Protein AF-A0A7R9K2B6-F1 (afdb_monomer)

Mean predicted aligned error: 13.47 Å

Sequence (315 aa):
MGVYRRKVEPKIYIDITGIKELRTISTEPTLVLGGSVSLTEAMELFYDLSKETQYAYTKVLADHIDLIANVPVRNIMPRAQNAHAYVNAGFMMKLSDDGTGKVVQKPNIVFGGIDPQFLHAIDTENFLIGKSVLDEQVLQGALSTLDAELLPDYISPDAVPEYRKGLAKALFYKENWRTLLKAQNSATLSGLVQKLKGVIINLTRLDFCIGFILSLAKAKVKKSLISGGDLLIRPLSSAKQTYDTDKSVWPLNQPVPKLEALAQCSGEAAYINDHPAIPGELFGAFVVTTIGQGNISNMDSKEALGLGMVAQLTF

Radius of gyration: 28.12 Å; Cα contacts (8 Å, |Δi|>4): 303; chains: 1; bounding box: 75×58×81 Å

Structure (mmCIF, N/CA/C/O backbone):
data_AF-A0A7R9K2B6-F1
#
_entry.id   AF-A0A7R9K2B6-F1
#
loop_
_atom_site.group_PDB
_atom_site.id
_atom_site.type_symbol
_atom_site.label_atom_id
_atom_site.label_alt_id
_atom_site.label_comp_id
_atom_site.label_asym_id
_atom_site.label_entity_id
_atom_site.label_seq_id
_atom_site.pdbx_PDB_ins_code
_atom_site.Cartn_x
_atom_site.Cartn_y
_atom_site.Cartn_z
_atom_site.occupancy
_atom_site.B_iso_or_equiv
_atom_site.auth_seq_id
_atom_site.auth_comp_id
_atom_site.auth_asym_id
_atom_site.auth_atom_id
_atom_site.pdbx_PDB_model_num
ATOM 1 N N . MET A 1 1 ? -10.349 -5.442 2.955 1.00 42.00 1 MET A N 1
ATOM 2 C CA . MET A 1 1 ? -9.422 -4.429 2.391 1.00 42.00 1 MET A CA 1
ATOM 3 C C . MET A 1 1 ? -8.150 -5.127 1.929 1.00 42.00 1 MET A C 1
ATOM 5 O O . MET A 1 1 ? -7.427 -5.637 2.769 1.00 42.00 1 MET A O 1
ATOM 9 N N . GLY A 1 2 ? -7.897 -5.204 0.625 1.00 47.47 2 GLY A N 1
ATOM 10 C CA . GLY A 1 2 ? -6.715 -5.864 0.062 1.00 47.47 2 GLY A CA 1
ATOM 11 C C . GLY A 1 2 ? -6.759 -5.815 -1.463 1.00 47.47 2 GLY A C 1
ATOM 12 O O . GLY A 1 2 ? -7.838 -5.922 -2.043 1.00 47.47 2 GLY A O 1
ATOM 13 N N . VAL A 1 3 ? -5.612 -5.602 -2.110 1.00 54.31 3 VAL A N 1
ATOM 14 C CA . VAL A 1 3 ? -5.497 -5.688 -3.572 1.00 54.31 3 VAL A CA 1
ATOM 15 C C . VAL A 1 3 ? -5.085 -7.113 -3.903 1.00 54.31 3 VAL A C 1
ATOM 17 O O . VAL A 1 3 ? -3.917 -7.472 -3.790 1.00 54.31 3 VAL A O 1
ATOM 20 N N . TYR A 1 4 ? -6.057 -7.936 -4.279 1.00 64.44 4 TYR A N 1
ATOM 21 C CA . TYR A 1 4 ? -5.797 -9.305 -4.707 1.00 64.44 4 TYR A CA 1
ATOM 22 C C . TYR A 1 4 ? -5.483 -9.323 -6.199 1.00 64.44 4 TYR A C 1
ATOM 24 O O . TYR A 1 4 ? -6.199 -8.718 -7.004 1.00 64.44 4 TYR A O 1
ATOM 32 N N . ARG A 1 5 ? -4.413 -10.028 -6.581 1.00 63.41 5 ARG A N 1
ATOM 33 C CA . ARG A 1 5 ? -4.091 -10.230 -7.996 1.00 63.41 5 ARG A CA 1
ATOM 34 C C . ARG A 1 5 ? -5.233 -10.993 -8.659 1.00 63.41 5 ARG A C 1
ATOM 36 O O . ARG A 1 5 ? -5.605 -12.084 -8.226 1.00 63.41 5 ARG A O 1
ATOM 43 N N . ARG A 1 6 ? -5.800 -10.406 -9.712 1.00 68.25 6 ARG A N 1
ATOM 44 C CA . ARG A 1 6 ? -6.834 -11.063 -10.513 1.00 68.25 6 ARG A CA 1
ATOM 45 C C . ARG A 1 6 ? -6.194 -12.198 -11.304 1.00 68.25 6 ARG A C 1
ATOM 47 O O . ARG A 1 6 ? -5.130 -12.020 -11.883 1.00 68.25 6 ARG A O 1
ATOM 54 N N . LYS A 1 7 ? -6.857 -13.355 -11.325 1.00 72.50 7 LYS A N 1
ATOM 55 C CA . LYS A 1 7 ? -6.412 -14.527 -12.099 1.00 72.50 7 LYS A CA 1
ATOM 56 C C . LYS A 1 7 ? -6.784 -14.440 -13.581 1.00 72.50 7 LYS A C 1
ATOM 58 O O . LYS A 1 7 ? -6.194 -15.141 -14.388 1.00 72.50 7 LYS A O 1
ATOM 63 N N . VAL A 1 8 ? -7.781 -13.622 -13.920 1.00 83.56 8 VAL A N 1
ATOM 64 C CA . VAL A 1 8 ? -8.314 -13.482 -15.278 1.00 83.56 8 VAL A CA 1
ATOM 65 C C . VAL A 1 8 ? -8.350 -12.004 -15.631 1.00 83.56 8 VAL A C 1
ATOM 67 O O . VAL A 1 8 ? -8.900 -11.197 -14.874 1.00 83.56 8 VAL A O 1
ATOM 70 N N . GLU A 1 9 ? -7.761 -11.660 -16.772 1.00 83.62 9 GLU A N 1
ATOM 71 C CA . GLU A 1 9 ? -7.812 -10.303 -17.300 1.00 83.62 9 GLU A CA 1
ATOM 72 C C . GLU A 1 9 ? -9.190 -10.006 -17.910 1.00 83.62 9 GLU A C 1
ATOM 74 O O . GLU A 1 9 ? -9.777 -10.855 -18.593 1.00 83.62 9 GLU A O 1
ATOM 79 N N . PRO A 1 10 ? -9.754 -8.815 -17.649 1.00 85.44 10 PRO A N 1
ATOM 80 C CA . PRO A 1 10 ? -11.018 -8.418 -18.245 1.00 85.44 10 PRO A CA 1
ATOM 81 C C . PRO A 1 10 ? -10.841 -8.171 -19.748 1.00 85.44 10 PRO A C 1
ATOM 83 O O . PRO A 1 10 ? -9.916 -7.494 -20.176 1.00 85.44 10 PRO A O 1
ATOM 86 N N . LYS A 1 11 ? -11.774 -8.682 -20.558 1.00 91.50 11 LYS A N 1
ATOM 87 C CA . LYS A 1 11 ? -11.765 -8.485 -22.020 1.00 91.50 11 LYS A CA 1
ATOM 88 C C . LYS A 1 11 ? -12.277 -7.110 -22.456 1.00 91.50 11 LYS A C 1
ATOM 90 O O . LYS A 1 11 ? -12.058 -6.705 -23.590 1.00 91.50 11 LYS A O 1
ATOM 95 N N . ILE A 1 12 ? -13.024 -6.437 -21.585 1.00 93.00 12 ILE A N 1
ATOM 96 C CA . ILE A 1 12 ? -13.689 -5.166 -21.865 1.00 93.00 12 ILE A CA 1
ATOM 97 C C . ILE A 1 12 ? -13.344 -4.211 -20.728 1.00 93.00 12 ILE A C 1
ATOM 99 O O . ILE A 1 12 ? -13.531 -4.545 -19.556 1.00 93.00 12 ILE A O 1
ATOM 103 N N . TYR A 1 13 ? -12.863 -3.027 -21.093 1.00 90.00 13 TYR A N 1
ATOM 104 C CA . TYR A 1 13 ? -12.601 -1.924 -20.178 1.00 90.00 13 TYR A CA 1
ATOM 105 C C . TYR A 1 13 ? -13.648 -0.840 -20.418 1.00 90.00 13 TYR A C 1
ATOM 107 O O . TYR A 1 13 ? -13.950 -0.508 -21.562 1.00 90.00 13 TYR A O 1
ATOM 115 N N . ILE A 1 14 ? -14.218 -0.315 -19.337 1.00 91.06 14 ILE A N 1
ATOM 116 C CA . ILE A 1 14 ? -15.204 0.766 -19.377 1.00 91.06 14 ILE A CA 1
ATOM 117 C C . ILE A 1 14 ? -14.595 1.941 -18.623 1.00 91.06 14 ILE A C 1
ATOM 119 O O . ILE A 1 14 ? -14.339 1.833 -17.423 1.00 91.06 14 ILE A O 1
ATOM 123 N N . ASP A 1 15 ? -14.349 3.043 -19.328 1.00 88.50 15 ASP A N 1
ATOM 124 C CA . ASP A 1 15 ? -13.903 4.288 -18.711 1.00 88.50 15 ASP A CA 1
ATOM 125 C C . ASP A 1 15 ? -15.116 5.090 -18.226 1.00 88.50 15 ASP A C 1
ATOM 127 O O . ASP A 1 15 ? -16.005 5.447 -18.999 1.00 88.50 15 ASP A O 1
ATOM 131 N N . ILE A 1 16 ? -15.152 5.345 -16.920 1.00 89.44 16 ILE A N 1
ATOM 132 C CA . ILE A 1 16 ? -16.230 6.060 -16.231 1.00 89.44 16 ILE A CA 1
ATOM 133 C C . ILE A 1 16 ? -15.839 7.491 -15.837 1.00 89.44 16 ILE A C 1
ATOM 135 O O . ILE A 1 16 ? -16.650 8.204 -15.248 1.00 89.44 16 ILE A O 1
ATOM 139 N N . THR A 1 17 ? -14.620 7.939 -16.161 1.00 85.56 17 THR A N 1
ATOM 140 C CA . THR A 1 17 ? -14.075 9.234 -15.711 1.00 85.56 17 THR A CA 1
ATOM 141 C C . THR A 1 17 ? -14.867 10.448 -16.203 1.00 85.56 17 THR A C 1
ATOM 143 O O . THR A 1 17 ? -14.845 11.494 -15.542 1.00 85.56 17 THR A O 1
ATOM 146 N N . GLY A 1 18 ? -15.569 10.311 -17.335 1.00 86.88 18 GLY A N 1
ATOM 147 C CA . GLY A 1 18 ? -16.412 11.344 -17.945 1.00 86.88 18 GLY A CA 1
ATOM 148 C C . GLY A 1 18 ? -17.834 11.457 -17.377 1.00 86.88 18 GLY A C 1
ATOM 149 O O . GLY A 1 18 ? -18.548 12.395 -17.731 1.00 86.88 18 GLY A O 1
ATOM 150 N N . ILE A 1 19 ? -18.262 10.537 -16.505 1.00 91.50 19 ILE A N 1
ATOM 151 C CA . ILE A 1 19 ? -19.617 10.531 -15.932 1.00 91.50 19 ILE A CA 1
ATOM 152 C C . ILE A 1 19 ? -19.663 11.510 -14.752 1.00 91.50 19 ILE A C 1
ATOM 154 O O . ILE A 1 19 ? -19.083 11.261 -13.693 1.00 91.50 19 ILE A O 1
ATOM 158 N N . LYS A 1 20 ? -20.355 12.642 -14.924 1.00 87.81 20 LYS A N 1
ATOM 159 C CA . LYS A 1 20 ? -20.405 13.728 -13.927 1.00 87.81 20 LYS A CA 1
ATOM 160 C C . LYS A 1 20 ? -21.124 13.309 -12.647 1.00 87.81 20 LYS A C 1
ATOM 162 O O . LYS A 1 20 ? -20.727 13.704 -11.555 1.00 87.81 20 LYS A O 1
ATOM 167 N N . GLU A 1 21 ? -22.132 12.458 -12.770 1.00 88.81 21 GLU A N 1
ATOM 168 C CA . GLU A 1 21 ? -22.917 11.903 -11.671 1.00 88.81 21 GLU A CA 1
ATOM 169 C C . GLU A 1 21 ? -22.014 11.153 -10.683 1.00 88.81 21 GLU A C 1
ATOM 171 O O . GLU A 1 21 ? -22.167 11.295 -9.471 1.00 88.81 21 GLU A O 1
ATOM 176 N N . LEU A 1 22 ? -20.991 10.451 -11.187 1.00 88.12 22 LEU A N 1
ATOM 177 C CA . LEU A 1 22 ? -20.013 9.726 -10.373 1.00 88.12 22 LEU A CA 1
ATOM 178 C C . LEU A 1 22 ? -18.970 10.631 -9.704 1.00 88.12 22 LEU A C 1
ATOM 180 O O . LEU A 1 22 ? -18.140 10.122 -8.958 1.00 88.12 22 LEU A O 1
ATOM 184 N N . ARG A 1 23 ? -19.005 11.947 -9.927 1.00 86.44 23 ARG A N 1
ATOM 1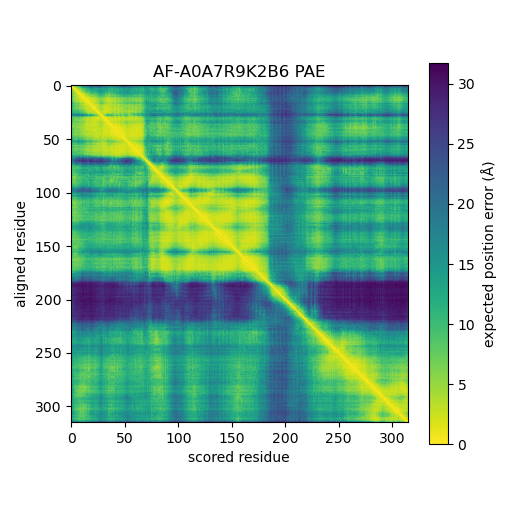85 C CA . ARG A 1 23 ? -18.187 12.939 -9.206 1.00 86.44 23 ARG A CA 1
ATOM 186 C C . ARG A 1 23 ? -19.004 13.809 -8.249 1.00 86.44 23 ARG A C 1
ATOM 188 O O . ARG A 1 23 ? -18.451 14.701 -7.616 1.00 86.44 23 ARG A O 1
ATOM 195 N N . THR A 1 24 ? -20.311 13.576 -8.148 1.00 87.62 24 THR A N 1
ATOM 196 C CA . THR A 1 24 ? -21.194 14.393 -7.305 1.00 87.62 24 THR A CA 1
ATOM 197 C C . THR A 1 24 ? -20.883 14.151 -5.829 1.00 87.62 24 THR A C 1
ATOM 199 O O . THR A 1 24 ? -20.695 13.009 -5.409 1.00 87.62 24 THR A O 1
ATOM 202 N N . ILE A 1 25 ? -20.846 15.226 -5.045 1.00 87.62 25 ILE A N 1
ATOM 203 C CA . ILE A 1 25 ? -20.687 15.195 -3.590 1.00 87.62 25 ILE A CA 1
ATOM 204 C C . ILE A 1 25 ? -21.964 15.779 -2.984 1.00 87.62 25 ILE A C 1
ATOM 206 O O . ILE A 1 25 ? -22.413 16.843 -3.405 1.00 87.62 25 ILE A O 1
ATOM 210 N N . SER A 1 26 ? -22.555 15.085 -2.014 1.00 87.12 26 SER A N 1
ATOM 211 C CA . SER A 1 26 ? -23.715 15.565 -1.255 1.00 87.12 26 SER A CA 1
ATOM 212 C C . SER A 1 26 ? -23.476 15.371 0.238 1.00 87.12 26 SER A C 1
ATOM 214 O O . SER A 1 26 ? -22.866 14.386 0.644 1.00 87.12 26 SER A O 1
ATOM 216 N N . THR A 1 27 ? -23.944 16.307 1.057 1.00 80.62 27 THR A N 1
ATOM 217 C CA . THR A 1 27 ? -23.687 16.359 2.504 1.00 80.62 27 THR A CA 1
ATOM 218 C C . THR A 1 27 ? -24.952 16.223 3.350 1.00 80.62 27 THR A C 1
ATOM 220 O O . THR A 1 27 ? -24.867 16.324 4.566 1.00 80.62 27 THR A O 1
ATOM 223 N N . GLU A 1 28 ? -26.129 15.978 2.768 1.00 81.38 28 GLU A N 1
ATOM 224 C CA . GLU A 1 28 ? -27.379 15.851 3.531 1.00 81.38 28 GLU A CA 1
ATOM 225 C C . GLU A 1 28 ? -28.216 14.659 3.041 1.00 81.38 28 GLU A C 1
ATOM 227 O O . GLU A 1 28 ? -28.435 14.533 1.832 1.00 81.38 28 GLU A O 1
ATOM 232 N N . PRO A 1 29 ? -28.706 13.763 3.931 1.00 74.25 29 PRO A N 1
ATOM 233 C CA . PRO A 1 29 ? -28.528 13.687 5.396 1.00 74.25 29 PRO A CA 1
ATOM 234 C C . PRO A 1 29 ? -27.226 12.988 5.850 1.00 74.25 29 PRO A C 1
ATOM 236 O O . PRO A 1 29 ? -26.929 12.927 7.043 1.00 74.25 29 PRO A O 1
ATOM 239 N N . THR A 1 30 ? -26.467 12.427 4.908 1.00 83.38 30 THR A N 1
ATOM 240 C CA . THR A 1 30 ? -25.178 11.754 5.119 1.00 83.38 30 THR A CA 1
ATOM 241 C C . THR A 1 30 ? -24.218 12.163 4.013 1.00 83.38 30 THR A C 1
ATOM 243 O O . THR A 1 30 ? -24.661 12.427 2.898 1.00 83.38 30 THR A O 1
ATOM 246 N N . LEU A 1 31 ? -22.912 12.137 4.283 1.00 87.00 31 LEU A N 1
ATOM 247 C CA . LEU A 1 31 ? -21.902 12.389 3.260 1.00 87.00 31 LEU A CA 1
ATOM 248 C C . LEU A 1 31 ? -21.928 11.296 2.180 1.00 87.00 31 LEU A C 1
ATOM 250 O O . LEU A 1 31 ? -21.606 10.138 2.451 1.00 87.00 31 LEU A O 1
ATOM 254 N N . VAL A 1 32 ? -22.288 11.679 0.959 1.00 88.50 32 VAL A N 1
ATOM 255 C CA . VAL A 1 32 ? -22.264 10.844 -0.242 1.00 88.50 32 VAL A CA 1
ATOM 256 C C . VAL A 1 32 ? -21.162 11.354 -1.159 1.00 88.50 32 VAL A C 1
ATOM 258 O O . VAL A 1 32 ? -21.169 12.513 -1.570 1.00 88.50 32 VAL A O 1
ATOM 261 N N . LEU A 1 33 ? -20.227 10.467 -1.489 1.00 89.50 33 LEU A N 1
ATOM 262 C CA . LEU A 1 33 ? -19.162 10.713 -2.454 1.00 89.50 33 LEU A CA 1
ATOM 263 C C . LEU A 1 33 ? -19.428 9.893 -3.710 1.00 89.50 33 LEU A C 1
ATOM 265 O O . LEU A 1 33 ? -19.696 8.693 -3.627 1.00 89.50 33 LEU A O 1
ATOM 269 N N . GLY A 1 34 ? -19.316 10.524 -4.871 1.00 88.12 34 GLY A N 1
ATOM 270 C CA . GLY A 1 34 ? -19.318 9.818 -6.140 1.00 88.12 34 GLY A CA 1
ATOM 271 C C . GLY A 1 34 ? -18.112 8.874 -6.272 1.00 88.12 34 GLY A C 1
ATOM 272 O O . GLY A 1 34 ? -17.009 9.173 -5.814 1.00 88.12 34 GLY A O 1
ATOM 273 N N . GLY A 1 35 ? -18.304 7.722 -6.919 1.00 85.88 35 GLY A N 1
ATOM 274 C CA . GLY A 1 35 ? -17.265 6.688 -7.048 1.00 85.88 35 GLY A CA 1
ATOM 275 C C . GLY A 1 35 ? -16.060 7.059 -7.925 1.00 85.88 35 GLY A C 1
ATOM 276 O O . GLY A 1 35 ? -15.078 6.324 -7.934 1.00 85.88 35 GLY A O 1
ATOM 277 N N . SER A 1 36 ? -16.126 8.174 -8.659 1.00 86.88 36 SER A N 1
ATOM 278 C CA . SER A 1 36 ? -15.044 8.709 -9.497 1.00 86.88 36 SER A CA 1
ATOM 279 C C . SER A 1 36 ? -14.337 9.920 -8.866 1.00 86.88 36 SER A C 1
ATOM 281 O O . SER A 1 36 ? -13.514 10.546 -9.538 1.00 86.88 36 SER A O 1
ATOM 283 N N . VAL A 1 37 ? -14.650 10.277 -7.614 1.00 87.12 37 VAL A N 1
ATOM 284 C CA . VAL A 1 37 ? -13.915 11.311 -6.867 1.00 87.12 37 VAL A CA 1
ATOM 285 C C . VAL A 1 37 ? -12.509 10.798 -6.558 1.00 87.12 37 VAL A C 1
ATOM 287 O O . VAL A 1 37 ? -12.337 9.664 -6.104 1.00 87.12 37 VAL A O 1
ATOM 290 N N . SER A 1 38 ? -11.490 11.615 -6.823 1.00 84.50 38 SER A N 1
ATOM 291 C CA . SER A 1 38 ? -10.111 11.230 -6.527 1.00 84.50 38 SER A CA 1
ATOM 292 C C . SER A 1 38 ? -9.861 11.190 -5.016 1.00 84.50 38 SER A C 1
ATOM 294 O O . SER A 1 38 ? -10.498 11.898 -4.237 1.00 84.50 38 SER A O 1
ATOM 296 N N . LEU A 1 39 ? -8.893 10.379 -4.579 1.00 83.81 39 LEU A N 1
ATOM 297 C CA . LEU A 1 39 ? -8.522 10.320 -3.160 1.00 83.81 39 LEU A CA 1
ATOM 298 C C . LEU A 1 39 ? -8.042 11.678 -2.629 1.00 83.81 39 LEU A C 1
ATOM 300 O O . LEU A 1 39 ? -8.310 11.994 -1.475 1.00 83.81 39 LEU A O 1
ATOM 304 N N . THR A 1 40 ? -7.381 12.482 -3.465 1.00 83.19 40 THR A N 1
ATOM 305 C CA . THR A 1 40 ? -6.928 13.834 -3.114 1.00 83.19 40 THR A CA 1
ATOM 306 C C . THR A 1 40 ? -8.108 14.763 -2.836 1.00 83.19 40 THR A C 1
ATOM 308 O O . THR A 1 40 ? -8.172 15.346 -1.759 1.00 83.19 40 THR A O 1
ATOM 311 N N . GLU A 1 41 ? -9.081 14.834 -3.749 1.00 85.94 41 GLU A N 1
ATOM 312 C CA . GLU A 1 41 ? -10.290 15.653 -3.566 1.00 85.94 41 GLU A CA 1
ATOM 313 C C . GLU A 1 41 ? -11.100 15.192 -2.345 1.00 85.94 41 GLU A C 1
ATOM 315 O O . GLU A 1 41 ? -11.573 16.008 -1.555 1.00 85.94 41 GLU A O 1
ATOM 320 N N . ALA A 1 42 ? -11.233 13.874 -2.150 1.00 88.25 42 ALA A N 1
ATOM 321 C CA . ALA A 1 42 ? -11.919 13.319 -0.985 1.00 88.25 42 ALA A CA 1
ATOM 322 C C . ALA A 1 42 ? -11.218 13.700 0.329 1.00 88.25 42 ALA A C 1
ATOM 324 O O . ALA A 1 42 ? -11.878 14.006 1.319 1.00 88.25 42 ALA A O 1
ATOM 325 N N . MET A 1 43 ? -9.885 13.698 0.343 1.00 86.00 43 MET A N 1
ATOM 326 C CA . MET A 1 43 ? -9.081 14.034 1.514 1.00 86.00 43 MET A CA 1
ATOM 327 C C . MET A 1 43 ? -9.205 15.513 1.895 1.00 86.00 43 MET A C 1
ATOM 329 O O . MET A 1 43 ? -9.411 15.817 3.070 1.00 86.00 43 MET A O 1
ATOM 333 N N . GLU A 1 44 ? -9.141 16.418 0.916 1.00 88.75 44 GLU A N 1
ATOM 334 C CA . GLU A 1 44 ? -9.370 17.854 1.124 1.00 88.75 44 GLU A CA 1
ATOM 335 C C . GLU A 1 44 ? -10.766 18.106 1.709 1.00 88.75 44 GLU A C 1
ATOM 337 O O . GLU A 1 44 ? -10.900 18.723 2.770 1.00 88.75 44 GLU A O 1
ATOM 342 N N . LEU A 1 45 ? -11.795 17.511 1.097 1.00 89.94 45 LEU A N 1
ATOM 343 C CA . LEU A 1 45 ? -13.170 17.599 1.578 1.00 89.94 45 LEU A CA 1
ATOM 344 C C . LEU A 1 45 ? -13.314 17.070 3.011 1.00 89.94 45 LEU A C 1
ATOM 346 O O . LEU A 1 45 ? -13.987 17.675 3.843 1.00 89.94 45 LEU A O 1
ATOM 350 N N . PHE A 1 46 ? -12.699 15.931 3.323 1.00 90.62 46 PHE A N 1
ATOM 351 C CA . PHE A 1 46 ? -12.774 15.349 4.655 1.00 90.62 46 PHE A CA 1
ATOM 352 C C . PHE A 1 46 ? -12.133 16.233 5.723 1.00 90.62 46 PHE A C 1
ATOM 354 O O . PHE A 1 46 ? -12.679 16.308 6.828 1.00 90.62 46 PHE A O 1
ATOM 361 N N . TYR A 1 47 ? -11.018 16.905 5.420 1.00 89.12 47 TYR A N 1
ATOM 362 C CA . TYR A 1 47 ? -10.417 17.865 6.343 1.00 89.12 47 TYR A CA 1
ATOM 363 C C . TYR A 1 47 ? -11.328 19.064 6.591 1.00 89.12 47 TYR A C 1
ATOM 365 O O . TYR A 1 47 ? -11.464 19.489 7.743 1.00 89.12 47 TYR A O 1
ATOM 373 N N . ASP A 1 48 ? -12.007 19.558 5.560 1.00 89.75 48 ASP A N 1
ATOM 374 C CA . ASP A 1 48 ? -12.947 20.666 5.702 1.00 89.75 48 ASP A CA 1
ATOM 375 C C . ASP A 1 48 ? -14.206 20.281 6.479 1.00 89.75 48 ASP A C 1
ATOM 377 O O . ASP A 1 48 ? -14.529 20.945 7.467 1.00 89.75 48 ASP A O 1
ATOM 381 N N . LEU A 1 49 ? -14.848 19.164 6.127 1.00 89.25 49 LEU A N 1
ATOM 382 C CA . LEU A 1 49 ? -16.036 18.662 6.824 1.00 89.25 49 LEU A CA 1
ATOM 383 C C . LEU A 1 49 ? -15.745 18.285 8.277 1.00 89.25 49 LEU A C 1
ATOM 385 O O . LEU A 1 49 ? -16.609 18.423 9.136 1.00 89.25 49 LEU A O 1
ATOM 389 N N . SER A 1 50 ? -14.516 17.870 8.595 1.00 87.62 50 SER A N 1
ATOM 390 C CA . SER A 1 50 ? -14.167 17.482 9.966 1.00 87.62 50 SER A CA 1
ATOM 391 C C . SER A 1 50 ? -14.265 18.611 10.996 1.00 87.62 50 SER A C 1
ATOM 393 O O . SER A 1 50 ? -14.228 18.345 12.200 1.00 87.62 50 SER A O 1
ATOM 395 N N . LYS A 1 51 ? -14.373 19.866 10.538 1.00 88.12 51 LYS A N 1
ATOM 396 C CA . LYS A 1 51 ? -14.603 21.037 11.393 1.00 88.12 51 LYS A CA 1
ATOM 397 C C . LYS A 1 51 ? -16.020 21.040 11.977 1.00 88.12 51 LYS A C 1
ATOM 399 O O . LYS A 1 51 ? -16.239 21.637 13.029 1.00 88.12 51 LYS A O 1
ATOM 404 N N . GLU A 1 52 ? -16.963 20.356 11.333 1.00 85.81 52 GLU A N 1
ATOM 405 C CA . GLU A 1 52 ? -18.337 20.195 11.798 1.00 85.81 52 GLU A CA 1
ATOM 406 C C . GLU A 1 52 ? -18.469 18.973 12.719 1.00 85.81 52 GLU A C 1
ATOM 408 O O . GLU A 1 52 ? -17.890 17.910 12.485 1.00 85.81 52 GLU A O 1
ATOM 413 N N . THR A 1 53 ? -19.273 19.089 13.779 1.00 75.50 53 THR A N 1
ATOM 414 C CA . THR A 1 53 ? -19.432 18.023 14.786 1.00 75.50 53 THR A CA 1
ATOM 415 C C . THR A 1 53 ? -20.061 16.752 14.217 1.00 75.50 53 THR A C 1
ATOM 417 O O . THR A 1 53 ? -19.713 15.656 14.658 1.00 75.50 53 THR A O 1
ATOM 420 N N . GLN A 1 54 ? -20.939 16.879 13.218 1.00 81.81 54 GLN A N 1
ATOM 421 C CA . GLN A 1 54 ? -21.585 15.750 12.544 1.00 81.81 54 GLN A CA 1
ATOM 422 C C . GLN A 1 54 ? -20.587 14.893 11.752 1.00 81.81 54 GLN A C 1
ATOM 424 O O . GLN A 1 54 ? -20.728 13.670 11.697 1.00 81.81 54 GLN A O 1
ATOM 429 N N . TYR A 1 55 ? -19.550 15.520 11.193 1.00 82.62 55 TYR A N 1
ATOM 430 C CA . TYR A 1 55 ? -18.576 14.888 10.305 1.00 82.62 55 TYR A CA 1
ATOM 431 C C . TYR A 1 55 ? -17.197 14.709 10.939 1.00 82.62 55 TYR A C 1
ATOM 433 O O . TYR A 1 55 ? -16.249 14.362 10.252 1.00 82.62 55 TYR A O 1
ATOM 441 N N . ALA A 1 56 ? -17.060 14.825 12.262 1.00 75.94 56 ALA A N 1
ATOM 442 C CA . ALA A 1 56 ? -15.772 14.675 12.950 1.00 75.94 56 ALA A CA 1
ATOM 443 C C . ALA A 1 56 ? -15.023 13.356 12.628 1.00 75.94 56 ALA A C 1
ATOM 445 O O . ALA A 1 56 ? -13.795 13.286 12.726 1.00 75.94 56 ALA A O 1
ATOM 446 N N . TYR A 1 57 ? -15.742 12.303 12.220 1.00 78.44 57 TYR A N 1
ATOM 447 C CA . TYR A 1 57 ? -15.158 11.031 11.787 1.00 78.44 57 TYR A CA 1
ATOM 448 C C . TYR A 1 57 ? -14.360 11.136 10.475 1.00 78.44 57 TYR A C 1
ATOM 450 O O . TYR A 1 57 ? -13.439 10.342 10.273 1.00 78.44 57 TYR A O 1
ATOM 458 N N . THR A 1 58 ? -14.657 12.108 9.603 1.00 84.25 58 THR A N 1
ATOM 459 C CA . THR A 1 58 ? -13.963 12.290 8.319 1.00 84.25 58 THR A CA 1
ATOM 460 C C . THR A 1 58 ? -12.501 12.645 8.522 1.00 84.25 58 THR A C 1
ATOM 462 O O . THR A 1 58 ? -11.680 12.227 7.719 1.00 84.25 58 THR A O 1
ATOM 465 N N . LYS A 1 59 ? -12.133 13.296 9.635 1.00 80.81 59 LYS A N 1
ATOM 466 C CA . LYS A 1 59 ? -10.725 13.527 9.989 1.00 80.81 59 LYS A CA 1
ATOM 467 C C . LYS A 1 59 ? -9.941 12.223 10.045 1.00 80.81 59 LYS A C 1
ATOM 469 O O . LYS A 1 59 ? -8.857 12.142 9.499 1.00 80.81 59 LYS A O 1
ATOM 474 N N . VAL A 1 60 ? -10.506 11.193 10.676 1.00 74.12 60 VAL A N 1
ATOM 475 C CA . VAL A 1 60 ? -9.853 9.882 10.800 1.00 74.12 60 VAL A CA 1
ATOM 476 C C . VAL A 1 60 ? -9.730 9.203 9.434 1.00 74.12 60 VAL A C 1
ATOM 478 O O . VAL A 1 60 ? -8.782 8.459 9.216 1.00 74.12 60 VAL A O 1
ATOM 481 N N . LEU A 1 61 ? -10.659 9.466 8.509 1.00 77.81 61 LEU A N 1
ATOM 482 C CA . LEU A 1 61 ? -10.600 8.966 7.133 1.00 77.81 61 LEU A CA 1
ATOM 483 C C . LEU A 1 61 ? -9.601 9.745 6.264 1.00 77.81 61 LEU A C 1
ATOM 485 O O . LEU A 1 61 ? -8.865 9.121 5.510 1.00 77.81 61 LEU A O 1
ATOM 489 N N . ALA A 1 62 ? -9.542 11.073 6.385 1.00 80.12 62 ALA A N 1
ATOM 490 C CA . ALA A 1 62 ? -8.543 11.918 5.726 1.00 80.12 62 ALA A CA 1
ATOM 491 C C . ALA A 1 62 ? -7.146 11.547 6.203 1.00 80.12 62 ALA A C 1
ATOM 493 O O . ALA A 1 62 ? -6.280 11.232 5.393 1.00 80.12 62 ALA A O 1
ATOM 494 N N . ASP A 1 63 ? -6.993 11.468 7.528 1.00 70.38 63 ASP A N 1
ATOM 495 C CA . ASP A 1 63 ? -5.805 10.938 8.155 1.00 70.38 63 ASP A CA 1
ATOM 496 C C . ASP A 1 63 ? -5.601 9.507 7.668 1.00 70.38 63 ASP A C 1
ATOM 498 O O . ASP A 1 63 ? -4.497 9.174 7.361 1.00 70.38 63 ASP A O 1
ATOM 502 N N . HIS A 1 64 ? -6.576 8.623 7.463 1.00 67.38 64 HIS A N 1
ATOM 503 C CA . HIS A 1 64 ? -6.252 7.323 6.851 1.00 67.38 64 HIS A CA 1
ATOM 504 C C . HIS A 1 64 ? -5.656 7.450 5.430 1.00 67.38 64 HIS A C 1
ATOM 506 O O . HIS A 1 64 ? -4.679 6.761 5.122 1.00 67.38 64 HIS A O 1
ATOM 512 N N . ILE A 1 65 ? -6.234 8.299 4.577 1.00 71.31 65 ILE A N 1
ATOM 513 C CA . ILE A 1 65 ? -5.897 8.437 3.151 1.00 71.31 65 ILE A CA 1
ATOM 514 C C . ILE A 1 65 ? -4.549 9.116 2.931 1.00 71.31 65 ILE A C 1
ATOM 516 O O . ILE A 1 65 ? -3.717 8.532 2.229 1.00 71.31 65 ILE A O 1
ATOM 520 N N . ASP A 1 66 ? -4.300 10.273 3.568 1.00 66.06 66 ASP A N 1
ATOM 521 C CA . ASP A 1 66 ? -2.988 10.960 3.546 1.00 66.06 66 ASP A CA 1
ATOM 522 C C . ASP A 1 66 ? -1.886 9.980 3.939 1.00 66.06 66 ASP A C 1
ATOM 524 O O . ASP A 1 66 ? -0.740 10.038 3.508 1.00 66.06 66 ASP A O 1
ATOM 528 N N . LEU A 1 67 ? -2.286 8.958 4.678 1.00 59.50 67 LEU A N 1
ATOM 529 C CA . LEU A 1 67 ? -1.396 8.045 5.290 1.00 59.50 67 LEU A CA 1
ATOM 530 C C . LEU A 1 67 ? -1.315 6.631 4.677 1.00 59.50 67 LEU A C 1
ATOM 532 O O . LEU A 1 67 ? -0.376 5.877 4.947 1.00 59.50 67 LEU A O 1
ATOM 536 N N . ILE A 1 68 ? -2.186 6.315 3.726 1.00 52.94 68 ILE A N 1
ATOM 537 C CA . ILE A 1 68 ? -1.860 5.342 2.675 1.00 52.94 68 ILE A CA 1
ATOM 538 C C . ILE A 1 68 ? -0.736 5.915 1.787 1.00 52.94 68 ILE A C 1
ATOM 540 O O . ILE A 1 68 ? 0.084 5.149 1.280 1.00 52.94 68 ILE A O 1
ATOM 544 N N . ALA A 1 69 ? -0.614 7.248 1.704 1.00 43.91 69 ALA A N 1
ATOM 545 C CA . ALA A 1 69 ? 0.599 7.920 1.243 1.00 43.91 69 ALA A CA 1
ATOM 546 C C . ALA A 1 69 ? 1.636 8.189 2.374 1.00 43.91 69 ALA A C 1
ATOM 548 O O . ALA A 1 69 ? 2.811 8.384 2.060 1.00 43.91 69 ALA A O 1
ATOM 549 N N . ASN A 1 70 ? 1.256 8.145 3.671 1.00 48.66 70 ASN A N 1
ATOM 550 C CA . ASN A 1 70 ? 2.102 8.478 4.854 1.00 48.66 70 ASN A CA 1
ATOM 551 C C . ASN A 1 70 ? 1.666 8.246 6.389 1.00 48.66 70 ASN A C 1
ATOM 553 O O . ASN A 1 70 ? 1.983 9.133 7.149 1.00 48.66 70 ASN A O 1
ATOM 557 N N . VAL A 1 71 ? 1.038 7.130 6.895 1.00 38.94 71 VAL A N 1
ATOM 558 C CA . VAL A 1 71 ? 0.559 6.555 8.278 1.00 38.94 71 VAL A CA 1
ATOM 559 C C . VAL A 1 71 ? -0.560 7.113 9.319 1.00 38.94 71 VAL A C 1
ATOM 561 O O . VAL A 1 71 ? -0.174 7.711 10.323 1.00 38.94 71 VAL A O 1
ATOM 564 N N . PRO A 1 72 ? -1.903 6.777 9.303 1.00 38.25 72 PRO A N 1
ATOM 565 C CA . PRO A 1 72 ? -2.532 5.870 10.263 1.00 38.25 72 PRO A CA 1
ATOM 566 C C . PRO A 1 72 ? -3.844 5.232 9.718 1.00 38.25 72 PRO A C 1
ATOM 568 O O . PRO A 1 72 ? -4.961 5.646 10.015 1.00 38.25 72 PRO A O 1
ATOM 571 N N . VAL A 1 73 ? -3.724 4.100 9.044 1.00 42.53 73 VAL A N 1
ATOM 572 C CA . VAL A 1 73 ? -4.357 2.909 9.627 1.00 42.53 73 VAL A CA 1
ATOM 573 C C . VAL A 1 73 ? -3.226 2.106 10.228 1.00 42.53 73 VAL A C 1
ATOM 575 O O . VAL A 1 73 ? -2.053 2.349 9.926 1.00 42.53 73 VAL A O 1
ATOM 578 N N . ARG A 1 74 ? -3.535 1.207 11.161 1.00 53.41 74 ARG A N 1
ATOM 579 C CA . ARG A 1 74 ? -2.528 0.290 11.689 1.00 53.41 74 ARG A CA 1
ATOM 580 C C . ARG A 1 74 ? -2.185 -0.750 10.624 1.00 53.41 74 ARG A C 1
ATOM 582 O O . ARG A 1 74 ? -2.555 -1.912 10.723 1.00 53.41 74 ARG A O 1
ATOM 589 N N . ASN A 1 75 ? -1.501 -0.269 9.603 1.00 59.75 75 ASN A N 1
ATOM 590 C CA . ASN A 1 75 ? -0.970 -1.017 8.496 1.00 59.75 75 ASN A CA 1
ATOM 591 C C . ASN A 1 75 ? 0.417 -1.454 8.937 1.00 59.75 75 ASN A C 1
ATOM 593 O O . ASN A 1 75 ? 1.294 -0.621 9.177 1.00 59.75 75 ASN A O 1
ATOM 597 N N . ILE A 1 76 ? 0.615 -2.756 9.092 1.00 65.56 76 ILE A N 1
ATOM 598 C CA . ILE A 1 76 ? 1.957 -3.286 9.310 1.00 65.56 76 ILE A CA 1
ATOM 599 C C . ILE A 1 76 ? 2.508 -3.615 7.936 1.00 65.56 76 ILE A C 1
ATOM 601 O O . ILE A 1 76 ? 2.000 -4.496 7.252 1.00 65.56 76 ILE A O 1
ATOM 605 N N . MET A 1 77 ? 3.503 -2.846 7.514 1.00 69.00 77 MET A N 1
ATOM 606 C CA . MET A 1 77 ? 4.050 -2.859 6.161 1.00 69.00 77 MET A CA 1
ATOM 607 C C . MET A 1 77 ? 5.553 -3.176 6.210 1.00 69.00 77 MET A C 1
ATOM 609 O O . MET A 1 77 ? 6.211 -2.822 7.191 1.00 69.00 77 MET A O 1
ATOM 613 N N . PRO A 1 78 ? 6.137 -3.777 5.155 1.00 69.88 78 PRO A N 1
ATOM 614 C CA . PRO A 1 78 ? 7.587 -3.956 5.054 1.00 69.88 78 PRO A CA 1
ATOM 615 C C . PRO A 1 78 ? 8.368 -2.632 5.067 1.00 69.88 78 PRO A C 1
ATOM 617 O O . PRO A 1 78 ? 9.543 -2.605 5.428 1.00 69.88 78 PRO A O 1
ATOM 620 N N . ARG A 1 79 ? 7.732 -1.530 4.649 1.00 69.94 79 ARG A N 1
ATOM 621 C CA . ARG A 1 79 ? 8.286 -0.170 4.654 1.00 69.94 79 ARG A CA 1
ATOM 622 C C . ARG A 1 79 ? 7.249 0.790 5.224 1.00 69.94 79 ARG A C 1
ATOM 624 O O . ARG A 1 79 ? 6.057 0.562 5.070 1.00 69.94 79 ARG A O 1
ATOM 631 N N . ALA A 1 80 ? 7.699 1.876 5.848 1.00 62.94 80 ALA A N 1
ATOM 632 C CA . ALA A 1 80 ? 6.803 2.853 6.473 1.00 62.94 80 ALA A CA 1
ATOM 633 C C . ALA A 1 80 ? 5.864 3.570 5.477 1.00 62.94 80 ALA A C 1
ATOM 635 O O . ALA A 1 80 ? 4.825 4.071 5.884 1.00 62.94 80 ALA A O 1
ATOM 636 N N . GLN A 1 81 ? 6.229 3.618 4.192 1.00 65.12 81 GLN A N 1
ATOM 637 C CA . GLN A 1 81 ? 5.497 4.295 3.117 1.00 65.12 81 GLN A CA 1
ATOM 638 C C . GLN A 1 81 ? 5.570 3.465 1.826 1.00 65.12 81 GLN A C 1
ATOM 640 O O . GLN A 1 81 ? 6.526 2.704 1.642 1.00 65.12 81 GLN A O 1
ATOM 645 N N . ASN A 1 82 ? 4.592 3.666 0.932 1.00 67.25 82 ASN A N 1
ATOM 646 C CA . ASN A 1 82 ? 4.515 3.076 -0.413 1.00 67.25 82 ASN A CA 1
ATOM 647 C C . ASN A 1 82 ? 4.755 1.553 -0.440 1.00 67.25 82 ASN A C 1
ATOM 649 O O . ASN A 1 82 ? 5.557 1.033 -1.218 1.00 67.25 82 ASN A O 1
ATOM 653 N N . ALA A 1 83 ? 4.105 0.838 0.476 1.00 67.19 83 ALA A N 1
ATOM 654 C CA . ALA A 1 83 ? 4.182 -0.611 0.568 1.00 67.19 83 ALA A CA 1
ATOM 655 C C . ALA A 1 83 ? 2.798 -1.197 0.835 1.00 67.19 83 ALA A C 1
ATOM 657 O O . ALA A 1 83 ? 1.998 -0.632 1.580 1.00 67.19 83 ALA A O 1
ATOM 658 N N . HIS A 1 84 ? 2.527 -2.361 0.250 1.00 71.50 84 HIS A N 1
ATOM 659 C CA . HIS A 1 84 ? 1.343 -3.124 0.613 1.00 71.50 84 HIS A CA 1
ATOM 660 C C . HIS A 1 84 ? 1.459 -3.586 2.063 1.00 71.50 84 HIS A C 1
ATOM 662 O O . HIS A 1 84 ? 2.515 -4.031 2.518 1.00 71.50 84 HIS A O 1
ATOM 668 N N . ALA A 1 85 ? 0.365 -3.453 2.798 1.00 72.38 85 ALA A N 1
ATOM 669 C CA . ALA A 1 85 ? 0.317 -3.880 4.178 1.00 72.38 85 ALA A CA 1
ATOM 670 C C . ALA A 1 85 ? 0.115 -5.383 4.289 1.00 72.38 85 ALA A C 1
ATOM 672 O O . ALA A 1 85 ? -0.716 -5.957 3.590 1.00 72.38 85 ALA A O 1
ATOM 673 N N . TYR A 1 86 ? 0.851 -5.990 5.216 1.00 78.56 86 TYR A N 1
ATOM 674 C CA . TYR A 1 86 ? 0.689 -7.387 5.588 1.00 78.56 86 TYR A CA 1
ATOM 675 C C . TYR A 1 86 ? -0.665 -7.627 6.244 1.00 78.56 86 TYR A C 1
ATOM 677 O O . TYR A 1 86 ? -1.342 -8.592 5.914 1.00 78.56 86 TYR A O 1
ATOM 685 N N . VAL A 1 87 ? -1.049 -6.749 7.177 1.00 80.12 87 VAL A N 1
ATOM 686 C CA . VAL A 1 87 ? -2.367 -6.761 7.812 1.00 80.12 87 VAL A CA 1
ATOM 687 C C . VAL A 1 87 ? -2.834 -5.327 8.009 1.00 80.12 87 VAL A C 1
ATOM 689 O O . VAL A 1 87 ? -2.097 -4.501 8.554 1.00 80.12 87 VAL A O 1
ATOM 692 N N . ASN A 1 88 ? -4.074 -5.074 7.598 1.00 78.44 88 ASN A N 1
ATOM 693 C CA . ASN A 1 88 ? -4.824 -3.858 7.899 1.00 78.44 88 ASN A CA 1
ATOM 694 C C . ASN A 1 88 ? -5.979 -4.212 8.821 1.00 78.44 88 ASN A C 1
ATOM 696 O O . ASN A 1 88 ? -6.528 -5.307 8.726 1.00 78.44 88 ASN A O 1
ATOM 700 N N . ALA A 1 89 ? -6.378 -3.291 9.690 1.00 78.31 89 ALA A N 1
ATOM 701 C CA . ALA A 1 89 ? -7.521 -3.524 10.555 1.00 78.31 89 ALA A CA 1
ATOM 702 C C . ALA A 1 89 ? -8.297 -2.237 10.821 1.00 78.31 89 ALA A C 1
ATOM 704 O O . ALA A 1 89 ? -7.707 -1.174 11.022 1.00 78.31 89 ALA A O 1
ATOM 705 N N . GLY A 1 90 ? -9.620 -2.356 10.832 1.00 74.38 90 GLY A N 1
ATOM 706 C CA . GLY A 1 90 ? -10.558 -1.305 11.193 1.00 74.38 90 GLY A CA 1
ATOM 707 C C . GLY A 1 90 ? -11.444 -1.789 12.331 1.00 74.38 90 GLY A C 1
ATOM 708 O O . GLY A 1 90 ? -11.940 -2.913 12.302 1.00 74.38 90 GLY A O 1
ATOM 709 N N . PHE A 1 91 ? -11.635 -0.948 13.341 1.00 75.75 91 PHE A N 1
ATOM 710 C CA . PHE A 1 91 ? -12.421 -1.297 14.518 1.00 75.75 91 PHE A CA 1
ATOM 711 C C . PHE A 1 91 ? -13.392 -0.165 14.826 1.00 75.75 91 PHE A C 1
ATOM 713 O O . PHE A 1 91 ? -12.993 0.992 14.958 1.00 75.75 91 PHE A O 1
ATOM 720 N N . MET A 1 92 ? -14.666 -0.505 14.966 1.00 70.50 92 MET A N 1
ATOM 721 C CA . MET A 1 92 ? -15.722 0.407 15.377 1.00 70.50 92 MET A CA 1
ATOM 722 C C . MET A 1 92 ? -16.529 -0.268 16.477 1.00 70.50 92 MET A C 1
ATOM 724 O O . MET A 1 92 ? -17.048 -1.363 16.302 1.00 70.50 92 MET A O 1
ATOM 728 N N . MET A 1 93 ? -16.632 0.384 17.628 1.00 71.88 93 MET A N 1
ATOM 729 C CA . MET A 1 93 ? -17.386 -0.124 18.768 1.00 71.88 93 MET A CA 1
ATOM 730 C C . MET A 1 93 ? -18.051 1.041 19.489 1.00 71.88 93 MET A C 1
ATOM 732 O O . MET A 1 93 ? -17.411 2.062 19.747 1.00 71.88 93 MET A O 1
ATOM 736 N N . LYS A 1 94 ? -19.339 0.889 19.807 1.00 68.56 94 LYS A N 1
ATOM 737 C CA . LYS A 1 94 ? -20.092 1.864 20.595 1.00 68.56 94 LYS A CA 1
ATOM 738 C C . LYS A 1 94 ? -20.123 1.410 22.049 1.00 68.56 94 LYS A C 1
ATOM 740 O O . LYS A 1 94 ? -20.660 0.342 22.348 1.00 68.56 94 LYS A O 1
ATOM 745 N N . LEU A 1 95 ? -19.539 2.214 22.931 1.00 69.00 95 LEU A N 1
ATOM 746 C CA . LEU A 1 95 ? -19.527 1.950 24.366 1.00 69.00 95 LEU A CA 1
ATOM 747 C C . LEU A 1 95 ? -20.680 2.661 25.082 1.00 69.00 95 LEU A C 1
ATOM 749 O O . LEU A 1 95 ? -21.227 3.633 24.568 1.00 69.00 95 LEU A O 1
ATOM 753 N N . SER A 1 96 ? -21.035 2.157 26.264 1.00 69.44 96 SER A N 1
ATOM 754 C CA . SER A 1 96 ? -21.988 2.777 27.186 1.00 69.44 96 SER A CA 1
ATOM 755 C C . SER A 1 96 ? -21.394 4.030 27.830 1.00 69.44 96 SER A C 1
ATOM 757 O O . SER A 1 96 ? -20.255 3.978 28.308 1.00 69.44 96 SER A O 1
ATOM 759 N N . ASP A 1 97 ? -22.190 5.091 27.947 1.00 66.06 97 ASP A N 1
ATOM 760 C CA . ASP A 1 97 ? -21.776 6.367 28.553 1.00 66.06 97 ASP A CA 1
ATOM 761 C C . ASP A 1 97 ? -21.530 6.268 30.074 1.00 66.06 97 ASP A C 1
ATOM 763 O O . ASP A 1 97 ? -20.861 7.116 30.660 1.00 66.06 97 ASP A O 1
ATOM 767 N N . ASP A 1 98 ? -21.968 5.174 30.707 1.00 61.56 98 ASP A N 1
ATOM 768 C CA . ASP A 1 98 ? -21.867 4.911 32.152 1.00 61.56 98 ASP A CA 1
ATOM 769 C C . ASP A 1 98 ? -20.431 4.646 32.658 1.00 61.56 98 ASP A C 1
ATOM 771 O O . ASP A 1 98 ? -20.228 4.273 33.813 1.00 61.56 98 ASP A O 1
ATOM 775 N N . GLY A 1 99 ? -19.416 4.722 31.790 1.00 54.97 99 GLY A N 1
ATOM 776 C CA . GLY A 1 99 ? -18.015 4.442 32.137 1.00 54.97 99 GLY A CA 1
ATOM 777 C C . GLY A 1 99 ? -17.695 2.962 32.407 1.00 54.97 99 GLY A C 1
ATOM 778 O O . GLY A 1 99 ? -16.539 2.611 32.627 1.00 54.97 99 GLY A O 1
ATOM 779 N N . THR A 1 100 ? -18.691 2.071 32.332 1.00 61.97 100 THR A N 1
ATOM 780 C CA . THR A 1 100 ? -18.531 0.618 32.537 1.00 61.97 100 THR A CA 1
ATOM 781 C C . THR A 1 100 ? -17.857 -0.098 31.365 1.00 61.97 100 THR A C 1
ATOM 783 O O . THR A 1 100 ? -17.556 -1.288 31.464 1.00 61.97 100 THR A O 1
ATOM 786 N N . GLY A 1 101 ? -17.625 0.602 30.248 1.00 64.00 101 GLY A N 1
ATOM 787 C CA . GLY A 1 101 ? -16.970 0.052 29.060 1.00 64.00 101 GLY A CA 1
ATOM 788 C C . GLY A 1 101 ? -17.760 -1.068 28.380 1.00 64.00 101 GLY A C 1
ATOM 789 O O . GLY A 1 101 ? -17.161 -1.895 27.695 1.00 64.00 101 GLY A O 1
ATOM 790 N N . LYS A 1 102 ? -19.082 -1.136 28.579 1.00 75.06 102 LYS A N 1
ATOM 791 C CA . LYS A 1 102 ? -19.930 -2.146 27.940 1.00 75.06 102 LYS A CA 1
ATOM 792 C C . LYS A 1 102 ? -20.184 -1.805 26.481 1.00 75.06 102 LYS A C 1
ATOM 794 O O . LYS A 1 102 ? -20.475 -0.659 26.148 1.00 75.06 102 LYS A O 1
ATOM 799 N N . VAL A 1 103 ? -20.112 -2.813 25.623 1.00 77.56 103 VAL A N 1
ATOM 800 C CA . VAL A 1 103 ? -20.413 -2.686 24.195 1.00 77.56 103 VAL A CA 1
ATOM 801 C C . VAL A 1 103 ? -21.931 -2.704 24.001 1.00 77.56 103 VAL A C 1
ATOM 803 O O . VAL A 1 103 ? -22.585 -3.717 24.247 1.00 77.56 103 VAL A O 1
ATOM 806 N N . VAL A 1 104 ? -22.496 -1.566 23.590 1.00 78.94 104 VAL A N 1
ATOM 807 C CA . VAL A 1 104 ? -23.955 -1.345 23.502 1.00 78.94 104 VAL A CA 1
ATOM 808 C C . VAL A 1 104 ? -24.538 -1.892 22.201 1.00 78.94 104 VAL A C 1
ATOM 810 O O . VAL A 1 104 ? -25.686 -2.322 22.161 1.00 78.94 104 VAL A O 1
ATOM 813 N N . GLN A 1 105 ? -23.755 -1.863 21.124 1.00 81.62 105 GLN A N 1
ATOM 814 C CA . GLN A 1 105 ? -24.160 -2.303 19.788 1.00 81.62 105 GLN A CA 1
ATOM 815 C C . GLN A 1 105 ? -23.131 -3.270 19.222 1.00 81.62 105 GLN A C 1
ATOM 817 O O . GLN A 1 105 ? -21.983 -3.263 19.665 1.00 81.62 105 GLN A O 1
ATOM 822 N N . LYS A 1 106 ? -23.530 -4.064 18.221 1.00 81.38 106 LYS A N 1
ATOM 823 C CA . LYS A 1 106 ? -22.614 -4.972 17.530 1.00 81.38 106 LYS A CA 1
ATOM 824 C C . LYS A 1 106 ? -21.382 -4.187 17.045 1.00 81.38 106 LYS A C 1
ATOM 826 O O . LYS A 1 106 ? -21.552 -3.232 16.284 1.00 81.38 106 LYS A O 1
ATOM 831 N N . PRO A 1 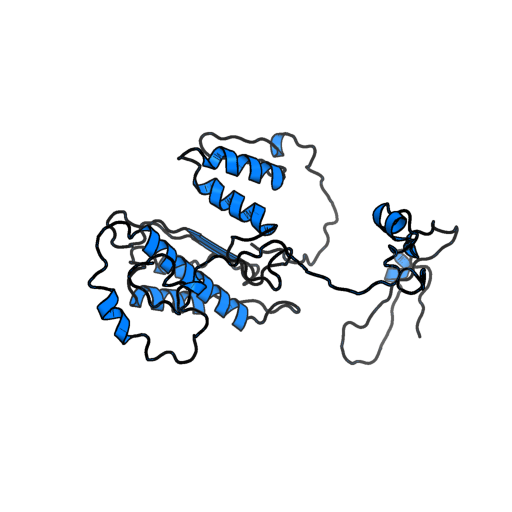107 ? -20.168 -4.527 17.514 1.00 80.94 107 PRO A N 1
ATOM 832 C CA . PRO A 1 107 ? -18.965 -3.882 17.024 1.00 80.94 107 PRO A CA 1
ATOM 833 C C . PRO A 1 107 ? -18.687 -4.356 15.595 1.00 80.94 107 PRO A C 1
ATOM 835 O O . PRO A 1 107 ? -19.030 -5.480 15.243 1.00 80.94 107 PRO A O 1
ATOM 838 N N . ASN A 1 108 ? -18.042 -3.510 14.798 1.00 79.81 108 ASN A N 1
ATOM 839 C CA . ASN A 1 108 ? -17.518 -3.884 13.491 1.00 79.81 108 ASN A CA 1
ATOM 840 C C . ASN A 1 108 ? -16.005 -4.029 13.615 1.00 79.81 108 ASN A C 1
ATOM 842 O O . ASN A 1 108 ? -15.299 -3.061 13.916 1.00 79.81 108 ASN A O 1
ATOM 846 N N . ILE A 1 109 ? -15.516 -5.241 13.402 1.00 83.62 109 ILE A N 1
ATOM 847 C CA . ILE A 1 109 ? -14.109 -5.603 13.471 1.00 83.62 109 ILE A CA 1
ATOM 848 C C . ILE A 1 109 ? -13.747 -6.182 12.115 1.00 83.62 109 ILE A C 1
ATOM 850 O O . ILE A 1 109 ? -14.104 -7.313 11.793 1.00 83.62 109 ILE A O 1
ATOM 854 N N . VAL A 1 110 ? -13.036 -5.389 11.321 1.00 84.56 110 VAL A N 1
ATOM 855 C CA . VAL A 1 110 ? -12.644 -5.770 9.967 1.00 84.56 110 VAL A CA 1
ATOM 856 C C . VAL A 1 110 ? -11.142 -5.909 9.855 1.00 84.56 110 VAL A C 1
ATOM 858 O O . VAL A 1 110 ? -10.389 -5.079 10.368 1.00 84.56 110 VAL A O 1
ATOM 861 N N . PHE A 1 111 ? -10.707 -6.935 9.134 1.00 84.75 111 PHE A N 1
ATOM 862 C CA . PHE A 1 111 ? -9.303 -7.152 8.813 1.00 84.75 111 PHE A CA 1
ATOM 863 C C . PHE A 1 111 ? -9.084 -7.159 7.296 1.00 84.75 111 PHE A C 1
ATOM 865 O O . PHE A 1 111 ? -9.987 -7.363 6.486 1.00 84.75 111 PHE A O 1
ATOM 872 N N . GLY A 1 112 ? -7.854 -6.874 6.898 1.00 82.69 112 GLY A N 1
ATOM 873 C CA . GLY A 1 112 ? -7.354 -6.972 5.537 1.00 82.69 112 GLY A CA 1
ATOM 874 C C . GLY A 1 112 ? -6.015 -7.694 5.538 1.00 82.69 112 GLY A C 1
ATOM 875 O O . GLY A 1 112 ? -5.270 -7.566 6.505 1.00 82.69 112 GLY A O 1
ATOM 876 N N . GLY A 1 113 ? -5.717 -8.449 4.479 1.00 80.19 113 GLY A N 1
ATOM 877 C CA . GLY A 1 113 ? -4.481 -9.240 4.379 1.00 80.19 113 GLY A CA 1
ATOM 878 C C . GLY A 1 113 ? -4.507 -10.585 5.122 1.00 80.19 113 GLY A C 1
ATOM 879 O O . GLY A 1 113 ? -3.457 -11.194 5.305 1.00 80.19 113 GLY A O 1
ATOM 880 N N . ILE A 1 114 ? -5.687 -11.050 5.554 1.00 85.88 114 ILE A N 1
ATOM 881 C CA . ILE A 1 114 ? -5.864 -12.369 6.185 1.00 85.88 114 ILE A CA 1
ATOM 882 C C . ILE A 1 114 ? -6.269 -13.412 5.149 1.00 85.88 114 ILE A C 1
ATOM 884 O O . ILE A 1 114 ? -5.505 -14.331 4.913 1.00 85.88 114 ILE A O 1
ATOM 888 N N . ASP A 1 115 ? -7.434 -13.250 4.533 1.00 84.75 115 ASP A N 1
ATOM 889 C CA . ASP A 1 115 ? -7.947 -14.117 3.471 1.00 84.75 115 ASP A CA 1
ATOM 890 C C . ASP A 1 115 ? -8.880 -13.273 2.572 1.00 84.75 115 ASP A C 1
ATOM 892 O O . ASP A 1 115 ? -9.468 -12.306 3.070 1.00 84.75 115 ASP A O 1
ATOM 896 N N . PRO A 1 116 ? -9.013 -13.557 1.260 1.00 81.12 116 PRO A N 1
ATOM 897 C CA . PRO A 1 116 ? -9.884 -12.791 0.365 1.00 81.12 116 PRO A CA 1
ATOM 898 C C . PRO A 1 116 ? -11.373 -12.798 0.736 1.00 81.12 116 PRO A C 1
ATOM 900 O O . PRO A 1 116 ? -12.084 -11.854 0.388 1.00 81.12 116 PRO A O 1
ATOM 903 N N . GLN A 1 117 ? -11.855 -13.847 1.404 1.00 83.94 117 GLN A N 1
ATOM 904 C CA . GLN A 1 117 ? -13.242 -13.992 1.853 1.00 83.94 117 GLN A CA 1
ATOM 905 C C . GLN A 1 117 ? -13.444 -13.462 3.277 1.00 83.94 117 GLN A C 1
ATOM 907 O O . GLN A 1 117 ? -14.560 -13.095 3.651 1.00 83.94 117 GLN A O 1
ATOM 912 N N . PH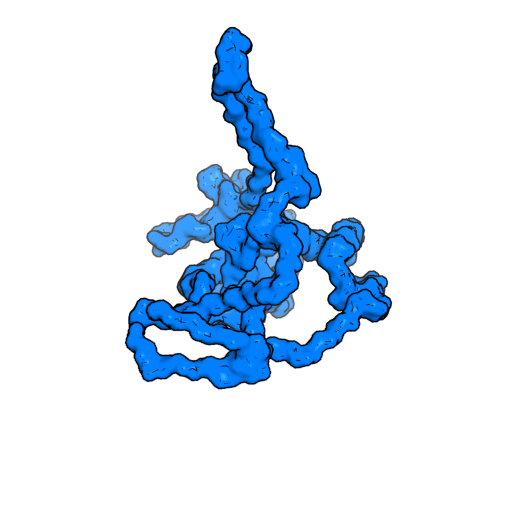E A 1 118 ? -12.372 -13.379 4.067 1.00 84.75 118 PHE A N 1
ATOM 913 C CA . PHE A 1 118 ? -12.426 -12.878 5.434 1.00 84.75 118 PHE A CA 1
ATOM 914 C C . PHE A 1 118 ? -12.454 -11.344 5.477 1.00 84.75 118 PHE A C 1
ATOM 916 O O . PHE A 1 118 ? -11.440 -10.673 5.274 1.00 84.75 118 PHE A O 1
ATOM 923 N N . LEU A 1 119 ? -13.631 -10.781 5.770 1.00 81.19 119 LEU A N 1
ATOM 924 C CA . LEU A 1 119 ? -13.818 -9.334 5.913 1.00 81.19 119 LEU A CA 1
ATOM 925 C C . LEU A 1 119 ? -14.093 -8.918 7.362 1.00 81.19 119 LEU A C 1
ATOM 927 O O . LEU A 1 119 ? -13.439 -8.006 7.862 1.00 81.19 119 LEU A O 1
ATOM 931 N N . HIS A 1 120 ? -15.042 -9.591 8.018 1.00 88.50 120 HIS A N 1
ATOM 932 C CA . HIS A 1 120 ? -15.496 -9.319 9.383 1.00 88.50 120 HIS A CA 1
ATOM 933 C C . HIS A 1 120 ? -15.156 -10.479 10.315 1.00 88.50 120 HIS A C 1
ATOM 935 O O . HIS A 1 120 ? -15.370 -11.634 9.953 1.00 88.50 120 HIS A O 1
ATOM 941 N N . ALA A 1 121 ? -14.712 -10.155 11.529 1.00 89.06 121 ALA A N 1
ATOM 942 C CA . ALA A 1 121 ? -14.546 -11.118 12.614 1.00 89.06 121 ALA A CA 1
ATOM 943 C C . ALA A 1 121 ? -15.891 -11.350 13.332 1.00 89.06 121 ALA A C 1
ATOM 945 O O . ALA A 1 121 ? -16.073 -10.940 14.476 1.00 89.06 121 ALA A O 1
ATOM 946 N N . ILE A 1 122 ? -16.867 -11.921 12.621 1.00 91.31 122 ILE A N 1
ATOM 947 C CA . ILE A 1 122 ? -18.268 -12.080 13.037 1.00 91.31 122 ILE A CA 1
ATOM 948 C C . ILE A 1 122 ? -18.395 -12.765 14.404 1.00 91.31 122 ILE A C 1
ATOM 950 O O . ILE A 1 122 ? -19.194 -12.317 15.234 1.00 91.31 122 ILE A O 1
ATOM 954 N N . ASP A 1 123 ? -17.622 -13.819 14.661 1.00 91.69 123 ASP A N 1
ATOM 955 C CA . ASP A 1 123 ? -17.720 -14.572 15.916 1.00 91.69 123 ASP A CA 1
ATOM 956 C C . ASP A 1 123 ? -17.208 -13.734 17.086 1.00 91.69 123 ASP A C 1
ATOM 958 O O . ASP A 1 123 ? -17.854 -13.628 18.136 1.00 91.69 123 ASP A O 1
ATOM 962 N N . THR A 1 124 ? -16.084 -13.052 16.872 1.00 89.62 124 THR A N 1
ATOM 963 C CA . THR A 1 124 ? -15.520 -12.110 17.839 1.00 89.62 124 THR A CA 1
ATOM 964 C C . THR A 1 124 ? -16.449 -10.911 18.069 1.00 89.62 124 THR A C 1
ATOM 966 O O . THR A 1 124 ? -16.637 -10.478 19.208 1.00 89.62 124 THR A O 1
ATOM 969 N N . GLU A 1 125 ? -17.075 -10.383 17.014 1.00 89.50 125 GLU A N 1
ATOM 970 C CA . GLU A 1 125 ? -18.040 -9.285 17.097 1.00 89.50 125 GLU A CA 1
ATOM 971 C C . GLU A 1 125 ? -19.251 -9.674 17.952 1.00 89.50 125 GLU A C 1
ATOM 973 O O . GLU A 1 125 ? -19.639 -8.927 18.851 1.00 89.50 125 GLU A O 1
ATOM 978 N N . ASN A 1 126 ? -19.813 -10.862 17.715 1.00 92.12 126 ASN A N 1
ATOM 979 C CA . ASN A 1 126 ? -20.948 -11.389 18.470 1.00 92.12 126 ASN A CA 1
ATOM 980 C C . ASN A 1 126 ? -20.578 -11.667 19.931 1.00 92.12 126 ASN A C 1
ATOM 982 O O . ASN A 1 126 ? -21.363 -11.378 20.836 1.00 92.12 126 ASN A O 1
ATOM 986 N N . PHE A 1 127 ? -19.369 -12.178 20.181 1.00 90.50 127 PHE A N 1
ATOM 987 C CA . PHE A 1 127 ? -18.884 -12.451 21.531 1.00 90.50 127 PHE A CA 1
ATOM 988 C C . PHE A 1 127 ? -18.823 -11.190 22.399 1.00 90.50 127 PHE A C 1
ATOM 990 O O . PHE A 1 127 ? -19.036 -11.287 23.609 1.00 90.50 127 PHE A O 1
ATOM 997 N N . LEU A 1 128 ? -18.525 -10.029 21.813 1.00 86.12 128 LEU A N 1
ATOM 998 C CA . LEU A 1 128 ? -18.331 -8.774 22.543 1.00 86.12 128 LEU A CA 1
ATOM 999 C C . LEU A 1 128 ? -19.636 -8.048 22.895 1.00 86.12 128 LEU A C 1
ATOM 1001 O O . LEU A 1 128 ? -19.608 -7.160 23.746 1.00 86.12 128 LEU A O 1
ATOM 1005 N N . ILE A 1 129 ? -20.772 -8.415 22.296 1.00 88.75 129 ILE A N 1
ATOM 1006 C CA . ILE A 1 129 ? -22.060 -7.743 22.528 1.00 88.75 129 ILE A CA 1
ATOM 1007 C C . ILE A 1 129 ? -22.447 -7.822 24.011 1.00 88.75 129 ILE A C 1
ATOM 1009 O O . ILE A 1 129 ? -22.491 -8.899 24.605 1.00 88.75 129 ILE A O 1
ATOM 1013 N N . GLY A 1 130 ? -22.729 -6.668 24.624 1.00 82.62 130 GLY A N 1
ATOM 1014 C CA . GLY A 1 130 ? -23.173 -6.567 26.017 1.00 82.62 130 GLY A CA 1
ATOM 1015 C C . GLY A 1 130 ? -22.094 -6.844 27.071 1.00 82.62 130 GLY A C 1
ATOM 1016 O O . GLY A 1 130 ? -22.366 -6.695 28.265 1.00 82.62 130 GLY A O 1
ATOM 1017 N N . LYS A 1 131 ? -20.870 -7.210 26.666 1.00 85.75 131 LYS A N 1
ATOM 1018 C CA . LYS A 1 131 ? -19.742 -7.439 27.578 1.00 85.75 131 LYS A CA 1
ATOM 1019 C C . LYS A 1 131 ? -18.928 -6.167 27.775 1.00 85.75 131 LYS A C 1
ATOM 1021 O O . LYS A 1 131 ? -18.934 -5.270 26.929 1.00 85.75 131 LYS A O 1
ATOM 1026 N N . SER A 1 132 ? -18.229 -6.086 28.906 1.00 75.25 132 SER A N 1
ATOM 1027 C CA . SER A 1 132 ? -17.279 -5.003 29.148 1.00 75.25 132 SER A CA 1
ATOM 1028 C C . SER A 1 132 ? -15.922 -5.344 28.547 1.00 75.25 132 SER A C 1
ATOM 1030 O O . SER A 1 132 ? -15.344 -6.385 28.851 1.00 75.25 132 SER A O 1
ATOM 1032 N N . VAL A 1 133 ? -15.385 -4.440 27.727 1.00 69.88 133 VAL A N 1
ATOM 1033 C CA . VAL A 1 133 ? -14.020 -4.560 27.181 1.00 69.88 133 VAL A CA 1
ATOM 1034 C C . VAL A 1 133 ? -12.932 -4.276 28.227 1.00 69.88 133 VAL A C 1
ATOM 1036 O O . VAL A 1 133 ? -11.749 -4.456 27.947 1.00 69.88 133 VAL A O 1
ATOM 1039 N N . LEU A 1 134 ? -13.319 -3.828 29.429 1.00 65.94 134 LEU A N 1
ATOM 1040 C CA . LEU A 1 134 ? -12.419 -3.602 30.565 1.00 65.94 134 LEU A CA 1
ATOM 1041 C C . LEU A 1 134 ? -12.073 -4.896 31.311 1.00 65.94 134 LEU A C 1
ATOM 1043 O O . LEU A 1 134 ? -11.067 -4.939 32.021 1.00 65.94 134 LEU A O 1
ATOM 1047 N N . ASP A 1 135 ? -12.901 -5.929 31.169 1.00 71.69 135 ASP A N 1
ATOM 1048 C CA . ASP A 1 135 ? -12.733 -7.178 31.895 1.00 71.69 135 ASP A CA 1
ATOM 1049 C C . ASP A 1 135 ? -11.662 -8.049 31.233 1.00 71.69 135 ASP A C 1
ATOM 1051 O O . ASP A 1 135 ? -11.738 -8.406 30.056 1.00 71.69 135 ASP A O 1
ATOM 1055 N N . GLU A 1 136 ? -10.669 -8.455 32.020 1.00 73.31 136 GLU A N 1
ATOM 1056 C CA . GLU A 1 136 ? -9.554 -9.274 31.540 1.00 73.31 136 GLU A CA 1
ATOM 1057 C C . GLU A 1 136 ? -10.018 -10.618 30.962 1.00 73.31 136 GLU A C 1
ATOM 1059 O O . GLU A 1 136 ? -9.533 -11.051 29.917 1.00 73.31 136 GLU A O 1
ATOM 1064 N N . GLN A 1 137 ? -11.003 -11.251 31.601 1.00 79.88 137 GLN A N 1
ATOM 1065 C CA . GLN A 1 137 ? -11.577 -12.514 31.134 1.00 79.88 137 GLN A CA 1
ATOM 1066 C C . GLN A 1 137 ? -12.280 -12.354 29.781 1.00 79.88 137 GLN A C 1
ATOM 1068 O O . GLN A 1 137 ? -12.199 -13.239 28.928 1.00 79.88 137 GLN A O 1
ATOM 1073 N N . VAL A 1 138 ? -12.934 -11.210 29.559 1.00 82.81 138 VAL A N 1
ATOM 1074 C CA . VAL A 1 138 ? -13.589 -10.897 28.284 1.00 82.81 138 VAL A CA 1
ATOM 1075 C C . VAL A 1 138 ? -12.539 -10.663 27.204 1.00 82.81 138 VAL A C 1
ATOM 1077 O O . VAL A 1 138 ? -12.687 -11.179 26.101 1.00 82.81 138 VAL A O 1
ATOM 1080 N N . LEU A 1 139 ? -11.450 -9.958 27.515 1.00 79.25 139 LEU A N 1
ATOM 1081 C CA . LEU A 1 139 ? -10.367 -9.722 26.562 1.00 79.25 139 LEU A CA 1
ATOM 1082 C C . LEU A 1 139 ? -9.645 -11.019 26.169 1.00 79.25 139 LEU A C 1
ATOM 1084 O O . LEU A 1 139 ? -9.392 -11.241 24.987 1.00 79.25 139 LEU A O 1
ATOM 1088 N N . GLN A 1 140 ? -9.345 -11.889 27.137 1.00 82.06 140 GLN A N 1
ATOM 1089 C CA . GLN A 1 140 ? -8.750 -13.200 26.866 1.00 82.06 140 GLN A CA 1
ATOM 1090 C C . GLN A 1 140 ? -9.687 -14.078 26.026 1.00 82.06 140 GLN A C 1
ATOM 1092 O O . GLN A 1 140 ? -9.242 -14.662 25.040 1.00 82.06 140 GLN A O 1
ATOM 1097 N N . GLY A 1 141 ? -10.984 -14.103 26.353 1.00 86.88 141 GLY A N 1
ATOM 1098 C CA . GLY A 1 141 ? -11.990 -14.830 25.574 1.00 86.88 141 GLY A CA 1
ATOM 1099 C C . GLY A 1 141 ? -12.174 -14.281 24.154 1.00 86.88 141 GLY A C 1
ATOM 1100 O O . GLY A 1 141 ? -12.332 -15.043 23.200 1.00 86.88 141 GLY A O 1
ATOM 1101 N N . ALA A 1 142 ? -12.096 -12.962 23.978 1.00 86.69 142 ALA A N 1
ATOM 1102 C CA . ALA A 1 142 ? -12.154 -12.340 22.660 1.00 86.69 142 ALA A CA 1
ATOM 1103 C C . ALA A 1 142 ? -10.904 -12.669 21.830 1.00 86.69 142 ALA A C 1
ATOM 1105 O O . ALA A 1 142 ? -11.023 -12.981 20.652 1.00 86.69 142 ALA A O 1
ATOM 1106 N N . LEU A 1 143 ? -9.714 -12.674 22.443 1.00 86.81 143 LEU A N 1
ATOM 1107 C CA . LEU A 1 143 ? -8.474 -13.069 21.771 1.00 86.81 143 LEU A CA 1
ATOM 1108 C C . LEU A 1 143 ? -8.461 -14.547 21.377 1.00 86.81 143 LEU A C 1
ATOM 1110 O O . LEU A 1 143 ? -7.951 -14.865 20.308 1.00 86.81 143 LEU A O 1
ATOM 1114 N N . SER A 1 144 ? -9.012 -15.442 22.204 1.00 89.88 144 SER A N 1
ATOM 1115 C CA . SER A 1 144 ? -9.118 -16.863 21.852 1.00 89.88 144 SER A CA 1
ATOM 1116 C C . SER A 1 144 ? -10.131 -17.106 20.736 1.00 89.88 144 SER A C 1
ATOM 1118 O O . SER A 1 144 ? -9.870 -17.912 19.849 1.00 89.88 144 SER A O 1
ATOM 1120 N N . THR A 1 145 ? -11.258 -16.386 20.752 1.00 91.75 145 THR A N 1
ATOM 1121 C CA . THR A 1 145 ? -12.271 -16.455 19.683 1.00 91.75 145 THR A CA 1
ATOM 1122 C C . THR A 1 145 ? -11.685 -15.946 18.368 1.00 91.75 145 THR A C 1
ATOM 1124 O O . THR A 1 145 ? -11.751 -16.635 17.356 1.00 91.75 145 THR A O 1
ATOM 1127 N N . LEU A 1 146 ? -10.994 -14.804 18.416 1.00 90.00 146 LEU A N 1
ATOM 1128 C CA . LEU A 1 146 ? -10.313 -14.233 17.260 1.00 90.00 146 LEU A CA 1
ATOM 1129 C C . LEU A 1 146 ? -9.196 -15.148 16.740 1.00 90.00 146 LEU A C 1
ATOM 1131 O O . LEU A 1 146 ? -8.988 -15.245 15.537 1.00 90.00 146 LEU A O 1
ATOM 1135 N N . ASP A 1 147 ? -8.467 -15.837 17.620 1.00 90.12 147 ASP A N 1
ATOM 1136 C CA . ASP A 1 147 ? -7.457 -16.806 17.192 1.00 90.12 147 ASP A CA 1
ATOM 1137 C C . ASP A 1 147 ? -8.081 -17.971 16.410 1.00 90.12 147 ASP A C 1
ATOM 1139 O O . ASP A 1 147 ? -7.541 -18.359 15.377 1.00 90.12 147 ASP A O 1
ATOM 1143 N N . ALA A 1 148 ? -9.220 -18.498 16.859 1.00 90.44 148 ALA A N 1
ATOM 1144 C CA . ALA A 1 148 ? -9.917 -19.575 16.159 1.00 90.44 148 ALA A CA 1
ATOM 1145 C C . ALA A 1 148 ? -10.492 -19.124 14.804 1.00 90.44 148 ALA A C 1
ATOM 1147 O O . ALA A 1 148 ? -10.496 -19.897 13.850 1.00 90.44 148 ALA A O 1
ATOM 1148 N N . GLU A 1 149 ? -10.936 -17.871 14.722 1.00 92.06 149 GLU A N 1
ATOM 1149 C CA . GLU A 1 149 ? -11.571 -17.278 13.543 1.00 92.06 149 GLU A CA 1
ATOM 11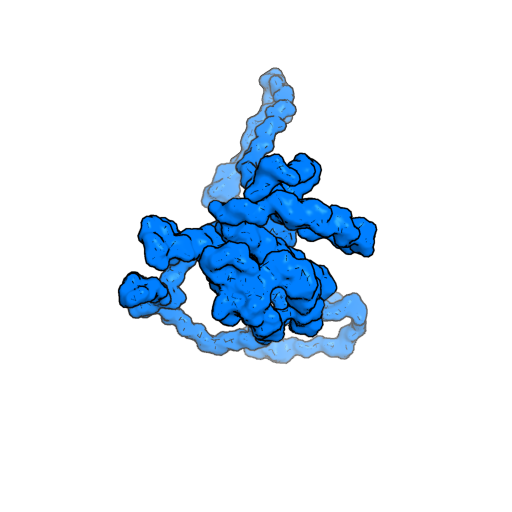50 C C . GLU A 1 149 ? -10.559 -16.862 12.455 1.00 92.06 149 GLU A C 1
ATOM 1152 O O . GLU A 1 149 ? -10.845 -16.935 11.259 1.00 92.06 149 GLU A O 1
ATOM 1157 N N . LEU A 1 150 ? -9.346 -16.457 12.845 1.00 89.00 150 LEU A N 1
ATOM 1158 C CA . LEU A 1 150 ? -8.300 -16.042 11.909 1.00 89.00 150 LEU A CA 1
ATOM 1159 C C . LEU A 1 150 ? -7.607 -17.246 11.253 1.00 89.00 150 LEU A C 1
ATOM 1161 O O . LEU A 1 150 ? -6.755 -17.901 11.865 1.00 89.00 150 LEU A O 1
ATOM 1165 N N . LEU A 1 151 ? -7.891 -17.447 9.964 1.00 88.56 151 LEU A N 1
ATOM 1166 C CA . LEU A 1 151 ? -7.265 -18.450 9.095 1.00 88.56 151 LEU A CA 1
ATOM 1167 C C . LEU A 1 151 ? -6.565 -17.783 7.894 1.00 88.56 151 LEU A C 1
ATOM 1169 O O . LEU A 1 151 ? -7.182 -17.642 6.841 1.00 88.56 151 LEU A O 1
ATOM 1173 N N . PRO A 1 152 ? -5.300 -17.334 8.030 1.00 86.50 152 PRO A N 1
ATOM 1174 C CA . PRO A 1 152 ? -4.639 -16.607 6.952 1.00 86.50 152 PRO A CA 1
ATOM 1175 C C . PRO A 1 152 ? -4.144 -17.507 5.807 1.00 86.50 152 PRO A C 1
ATOM 1177 O O . PRO A 1 152 ? -3.559 -18.563 6.048 1.00 86.50 152 PRO A O 1
ATOM 1180 N N . ASP A 1 153 ? -4.289 -17.047 4.564 1.00 85.06 153 ASP A N 1
ATOM 1181 C CA . ASP A 1 153 ? -3.961 -17.779 3.331 1.00 85.06 153 ASP A CA 1
ATOM 1182 C C . ASP A 1 153 ? -2.482 -17.661 2.924 1.00 85.06 153 ASP A C 1
ATOM 1184 O O . ASP A 1 153 ? -1.940 -16.568 2.872 1.00 85.06 153 ASP A O 1
ATOM 1188 N N . TYR A 1 154 ? -1.758 -18.736 2.610 1.00 82.44 154 TYR A N 1
ATOM 1189 C CA . TYR A 1 154 ? -0.345 -18.581 2.218 1.00 82.44 154 TYR A CA 1
ATOM 1190 C C . TYR A 1 154 ? -0.145 -18.496 0.702 1.00 82.44 154 TYR A C 1
ATOM 1192 O O . TYR A 1 154 ? -0.270 -19.498 -0.001 1.00 82.44 154 TYR A O 1
ATOM 1200 N N . ILE A 1 155 ? 0.238 -17.313 0.210 1.00 77.12 155 ILE A N 1
ATOM 1201 C CA . ILE A 1 155 ? 0.636 -17.087 -1.184 1.00 77.12 155 ILE A CA 1
ATOM 1202 C C . ILE A 1 155 ? 2.022 -16.437 -1.191 1.00 77.12 155 ILE A C 1
ATOM 1204 O O . ILE A 1 155 ? 2.192 -15.317 -0.730 1.00 77.12 155 ILE A O 1
ATOM 1208 N N . SER A 1 156 ? 3.040 -17.122 -1.718 1.00 70.88 156 SER A N 1
ATOM 1209 C CA . SER A 1 156 ?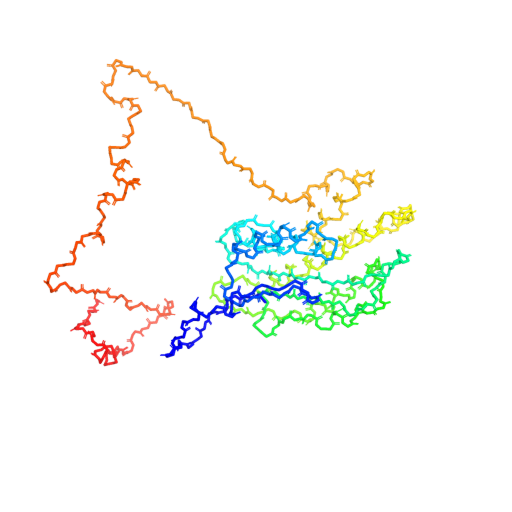 4.366 -16.508 -1.899 1.00 70.88 156 SER A CA 1
ATOM 1210 C C . SER A 1 156 ? 4.261 -15.318 -2.871 1.00 70.88 156 SER A C 1
ATOM 1212 O O . SER A 1 156 ? 3.638 -15.481 -3.927 1.00 70.88 156 SER A O 1
ATOM 1214 N N . PRO A 1 157 ? 4.830 -14.129 -2.573 1.00 72.19 157 PRO A N 1
ATOM 1215 C CA . PRO A 1 157 ? 5.861 -13.810 -1.572 1.00 72.19 157 PRO A CA 1
ATOM 1216 C C . PRO A 1 157 ? 5.342 -13.199 -0.251 1.00 72.19 157 PRO A C 1
ATOM 1218 O O . PRO A 1 157 ? 6.110 -12.543 0.456 1.00 72.19 157 PRO A O 1
ATOM 1221 N N . ASP A 1 158 ? 4.061 -13.357 0.081 1.00 76.69 158 ASP A N 1
ATOM 1222 C CA . ASP A 1 158 ? 3.468 -12.731 1.263 1.00 76.69 158 ASP A CA 1
ATOM 1223 C C . ASP A 1 158 ? 4.019 -13.301 2.580 1.00 76.69 158 ASP A C 1
ATOM 1225 O O . ASP A 1 158 ? 4.622 -14.379 2.649 1.00 76.69 158 ASP A O 1
ATOM 1229 N N . ALA A 1 159 ? 3.816 -12.545 3.662 1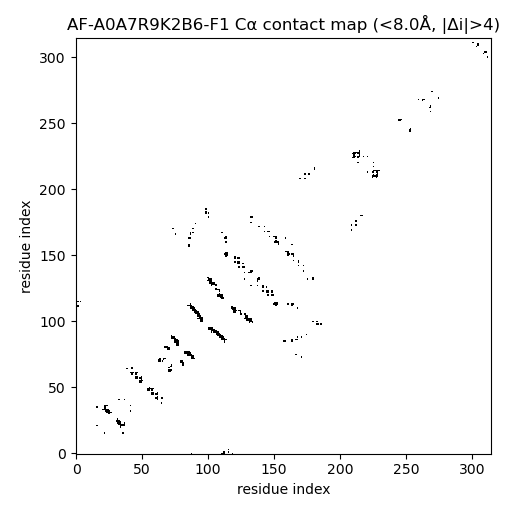.00 80.38 159 ALA A N 1
ATOM 1230 C CA . ALA A 1 159 ? 4.288 -12.929 4.983 1.00 80.38 159 ALA A CA 1
ATOM 1231 C C . ALA A 1 159 ? 3.622 -14.221 5.485 1.00 80.38 159 ALA A C 1
ATOM 1233 O O . ALA A 1 159 ? 2.438 -14.482 5.252 1.00 80.38 159 ALA A O 1
ATOM 1234 N N . VAL A 1 160 ? 4.391 -14.994 6.255 1.00 85.69 160 VAL A N 1
ATOM 1235 C CA . VAL A 1 160 ? 3.967 -16.279 6.832 1.00 85.69 160 VAL A CA 1
ATOM 1236 C C . VAL A 1 160 ? 2.633 -16.135 7.594 1.00 85.69 160 VAL A C 1
ATOM 1238 O O . VAL A 1 160 ? 2.444 -15.133 8.299 1.00 85.69 160 VAL A O 1
ATOM 1241 N N . PRO A 1 161 ? 1.688 -17.090 7.474 1.00 88.00 161 P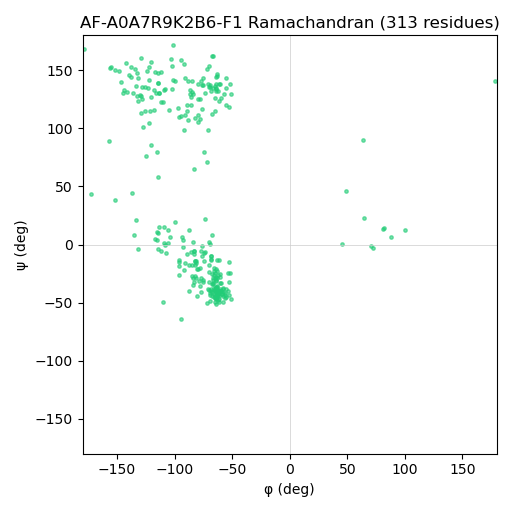RO A N 1
ATOM 1242 C CA . PRO A 1 161 ? 0.366 -16.995 8.100 1.00 88.00 161 PRO A CA 1
ATOM 1243 C C . PRO A 1 161 ? 0.411 -16.780 9.613 1.00 88.00 161 PRO A C 1
ATOM 1245 O O . PRO A 1 161 ? -0.353 -15.977 10.146 1.00 88.00 161 PRO A O 1
ATOM 1248 N N . GLU A 1 162 ? 1.347 -17.423 10.310 1.00 87.50 162 GLU A N 1
ATOM 1249 C CA . GLU A 1 162 ? 1.511 -17.320 11.762 1.00 87.50 162 GLU A CA 1
ATOM 1250 C C . GLU A 1 162 ? 1.847 -15.888 12.176 1.00 87.50 162 GLU A C 1
ATOM 1252 O O . GLU A 1 162 ? 1.316 -15.373 13.164 1.00 87.50 162 GLU A O 1
ATOM 1257 N N . TYR A 1 163 ? 2.691 -15.219 11.385 1.00 85.62 163 TYR A N 1
ATOM 1258 C CA . TYR A 1 163 ? 3.040 -13.823 11.603 1.00 85.62 163 TYR A CA 1
ATOM 1259 C C . TYR A 1 163 ? 1.815 -12.926 11.416 1.00 85.62 163 TYR A C 1
ATOM 1261 O O . TYR A 1 163 ? 1.490 -12.155 12.318 1.00 85.62 163 TYR A O 1
ATOM 1269 N N . ARG A 1 164 ? 1.072 -13.069 10.310 1.00 86.25 164 ARG A N 1
ATOM 1270 C CA . ARG A 1 164 ? -0.142 -12.270 10.048 1.00 86.25 164 ARG A CA 1
ATOM 1271 C C . ARG A 1 164 ? -1.223 -12.480 11.111 1.00 86.25 164 ARG A C 1
ATOM 1273 O O . ARG A 1 164 ? -1.821 -11.512 11.581 1.00 86.25 164 ARG A O 1
ATOM 1280 N N . LYS A 1 165 ? -1.410 -13.716 11.576 1.00 88.50 165 LYS A N 1
ATOM 1281 C CA . LYS A 1 165 ? -2.311 -14.040 12.691 1.00 88.50 165 LYS A CA 1
ATOM 1282 C C . LYS A 1 165 ? -1.865 -13.379 13.999 1.00 88.50 165 LYS A C 1
ATOM 1284 O O . LYS A 1 165 ? -2.676 -12.787 14.711 1.00 88.50 165 LYS A O 1
ATOM 1289 N N . GLY A 1 166 ? -0.568 -13.429 14.310 1.00 86.31 166 GLY A N 1
ATOM 1290 C CA . GLY A 1 166 ? 0.016 -12.726 15.455 1.00 86.31 166 GLY A CA 1
ATOM 1291 C C . GLY A 1 166 ? -0.195 -11.211 15.385 1.00 86.31 166 GLY A C 1
ATOM 1292 O O . GLY A 1 166 ? -0.592 -10.596 16.376 1.00 86.31 166 GLY A O 1
ATOM 1293 N N . LEU A 1 167 ? -0.008 -10.624 14.200 1.00 83.94 167 LEU A N 1
ATOM 1294 C CA . LEU A 1 167 ? -0.236 -9.205 13.953 1.00 83.94 167 LEU A CA 1
ATOM 1295 C C . LEU A 1 167 ? -1.697 -8.804 14.172 1.00 83.94 167 LEU A C 1
ATOM 1297 O O . LEU A 1 167 ? -1.950 -7.834 14.880 1.00 83.94 167 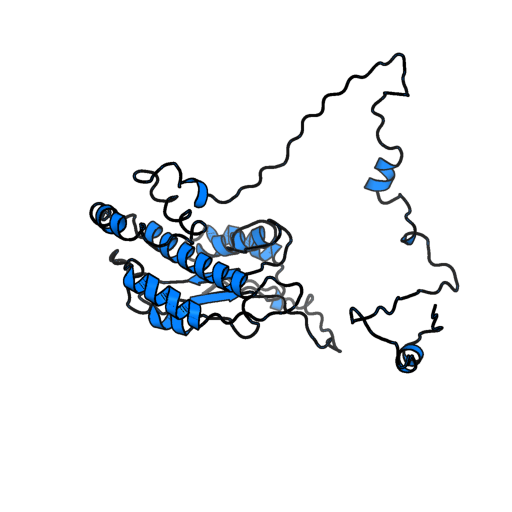LEU A O 1
ATOM 1301 N N . ALA A 1 168 ? -2.659 -9.547 13.625 1.00 85.88 168 ALA A N 1
ATOM 1302 C CA . ALA A 1 168 ? -4.082 -9.251 13.798 1.00 85.88 168 ALA A CA 1
ATOM 1303 C C . ALA A 1 168 ? -4.500 -9.245 15.281 1.00 85.88 168 ALA A C 1
ATOM 1305 O O . ALA A 1 168 ? -5.167 -8.312 15.738 1.00 85.88 168 ALA A O 1
ATOM 1306 N N . LYS A 1 169 ? -4.017 -10.216 16.068 1.00 85.62 169 LYS A N 1
ATOM 1307 C CA . LYS A 1 169 ? -4.223 -10.244 17.526 1.00 85.62 169 LYS A CA 1
ATOM 1308 C C . LYS A 1 169 ? -3.594 -9.041 18.225 1.00 85.62 169 LYS A C 1
ATOM 1310 O O . LYS A 1 169 ? -4.235 -8.422 19.075 1.00 85.62 169 LYS A O 1
ATOM 1315 N N . ALA A 1 170 ? -2.368 -8.673 17.850 1.00 80.56 170 ALA A N 1
ATOM 1316 C CA . ALA A 1 170 ? -1.696 -7.495 18.392 1.00 80.56 170 ALA A CA 1
ATOM 1317 C C . ALA A 1 170 ? -2.464 -6.201 18.069 1.00 80.56 170 ALA A C 1
ATOM 1319 O O . ALA A 1 170 ? -2.611 -5.337 18.935 1.00 80.56 170 ALA A O 1
ATOM 1320 N N . LEU A 1 171 ? -3.009 -6.078 16.853 1.00 78.44 171 LEU A N 1
ATOM 1321 C CA . LEU A 1 171 ? -3.833 -4.944 16.430 1.00 78.44 171 LEU A CA 1
ATOM 1322 C C . LEU A 1 171 ? -5.131 -4.841 17.236 1.00 78.44 171 LEU A C 1
ATOM 1324 O O . LEU A 1 171 ? -5.452 -3.750 17.711 1.00 78.44 171 LEU A O 1
ATOM 1328 N N . PHE A 1 172 ? -5.833 -5.959 17.435 1.00 79.31 172 PHE A N 1
ATOM 1329 C CA . PHE A 1 172 ? -7.057 -6.006 18.237 1.00 79.31 172 PHE A CA 1
ATOM 1330 C C . PHE A 1 172 ? -6.795 -5.657 19.706 1.00 79.31 172 PHE A C 1
ATOM 1332 O 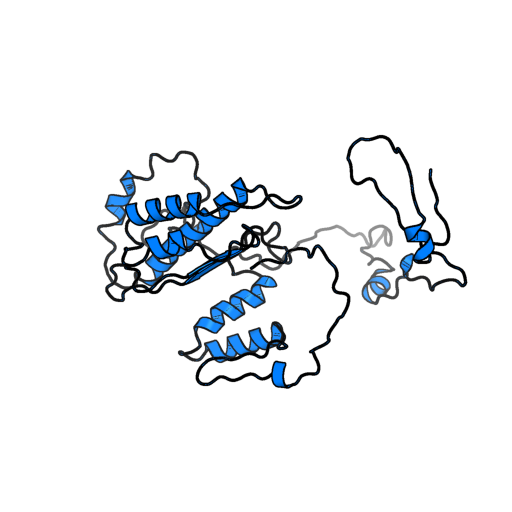O . PHE A 1 172 ? -7.477 -4.801 20.276 1.00 79.31 172 PHE A O 1
ATOM 1339 N N . TYR A 1 173 ? -5.763 -6.250 20.312 1.00 75.56 173 TYR A N 1
ATOM 1340 C CA . TYR A 1 173 ? -5.353 -5.934 21.683 1.00 75.56 173 TYR A CA 1
ATOM 1341 C C . TYR A 1 173 ? -5.047 -4.439 21.846 1.00 75.56 173 TYR A C 1
ATOM 1343 O O . TYR A 1 173 ? -5.545 -3.769 22.754 1.00 75.56 173 TYR A O 1
ATOM 1351 N N . LYS A 1 174 ? -4.285 -3.890 20.896 1.00 67.19 174 LYS A N 1
ATOM 1352 C CA . LYS A 1 174 ? -3.905 -2.482 20.869 1.00 67.19 174 LYS A CA 1
ATOM 1353 C C . LYS A 1 174 ? -5.121 -1.557 20.668 1.00 67.19 174 LYS A C 1
ATOM 1355 O O . LYS A 1 174 ? -5.059 -0.403 21.064 1.00 67.19 174 LYS A O 1
ATOM 1360 N N . GLU A 1 175 ? -6.217 -1.953 20.007 1.00 63.84 175 GLU A N 1
ATOM 1361 C CA . GLU A 1 175 ? -7.388 -1.057 19.860 1.00 63.84 175 GLU A CA 1
ATOM 1362 C C . GLU A 1 175 ? -8.278 -1.046 21.095 1.00 63.84 175 GLU A C 1
ATOM 1364 O O . GLU A 1 175 ? -8.633 0.039 21.553 1.00 63.84 175 GLU A O 1
ATOM 1369 N N . ASN A 1 176 ? -8.579 -2.213 21.675 1.00 61.16 176 ASN A N 1
ATOM 1370 C CA . ASN A 1 176 ? -9.416 -2.290 22.876 1.00 61.16 176 ASN A CA 1
ATOM 1371 C C . ASN A 1 176 ? -8.902 -1.345 23.964 1.00 61.16 176 ASN A C 1
ATOM 1373 O O . ASN A 1 176 ? -9.657 -0.518 24.468 1.00 61.16 176 ASN A O 1
ATOM 1377 N N . TRP A 1 177 ? -7.593 -1.364 24.228 1.00 55.16 177 TRP A N 1
ATOM 1378 C CA . TRP A 1 177 ? -6.981 -0.501 25.236 1.00 55.16 177 TRP A CA 1
ATOM 1379 C C . TRP A 1 177 ? -7.082 1.006 24.924 1.00 55.16 177 TRP A C 1
ATOM 1381 O O . TRP A 1 177 ? -7.202 1.823 25.836 1.00 55.16 177 TRP A O 1
ATOM 1391 N N . ARG A 1 178 ? -7.097 1.407 23.643 1.00 49.56 178 ARG A N 1
ATOM 1392 C CA . ARG A 1 178 ? -7.278 2.816 23.239 1.00 49.56 178 ARG A CA 1
ATOM 1393 C C . ARG A 1 178 ? -8.685 3.306 23.573 1.00 49.56 178 ARG A C 1
ATOM 1395 O O . ARG A 1 178 ? -8.844 4.440 24.029 1.00 49.56 178 ARG A O 1
ATOM 1402 N N . THR A 1 179 ? -9.693 2.464 23.355 1.00 50.97 179 THR A N 1
ATOM 1403 C CA . THR A 1 179 ? -11.091 2.776 23.675 1.00 50.97 179 THR A CA 1
ATOM 1404 C C . THR A 1 179 ? -11.280 2.961 25.183 1.00 50.97 179 THR A C 1
ATOM 1406 O O . THR A 1 179 ? -11.955 3.903 25.598 1.00 50.97 179 THR A O 1
ATOM 1409 N N . LEU A 1 180 ? -10.590 2.160 26.008 1.00 49.16 180 LEU A N 1
ATOM 1410 C CA . LEU A 1 180 ? -10.587 2.314 27.471 1.00 49.16 180 LEU A CA 1
ATOM 1411 C C . LEU A 1 180 ? -10.055 3.683 27.916 1.00 49.16 180 LEU A C 1
ATOM 1413 O O . LEU A 1 180 ? -10.603 4.301 28.823 1.00 49.16 180 LEU A O 1
ATOM 1417 N N . LEU A 1 181 ? -9.010 4.182 27.254 1.00 46.03 181 LEU A N 1
ATOM 1418 C CA . LEU A 1 181 ? -8.363 5.447 27.608 1.00 46.03 181 LEU A CA 1
ATOM 1419 C C . LEU A 1 181 ? -9.186 6.674 27.181 1.00 46.03 181 LEU A C 1
ATOM 1421 O O . LEU A 1 181 ? -9.164 7.689 27.871 1.00 46.03 181 LEU A O 1
ATOM 1425 N N . LYS A 1 182 ? -9.970 6.582 26.097 1.00 43.59 182 LYS A N 1
ATOM 1426 C CA . LYS A 1 182 ? -10.945 7.628 25.729 1.00 43.59 182 LYS A CA 1
ATOM 1427 C C . LYS A 1 182 ? -12.139 7.688 26.691 1.00 43.59 182 LYS A C 1
ATOM 1429 O O . LYS A 1 182 ? -12.657 8.772 26.932 1.00 43.59 182 LYS A O 1
ATOM 1434 N N . ALA A 1 183 ? -12.544 6.552 27.262 1.00 43.22 183 ALA A N 1
ATOM 1435 C CA . ALA A 1 183 ? -13.618 6.482 28.257 1.00 43.22 183 ALA A CA 1
ATOM 1436 C C . ALA A 1 183 ? -13.201 7.003 29.655 1.00 43.22 183 ALA A C 1
ATOM 1438 O O . ALA A 1 183 ? -14.053 7.274 30.496 1.00 43.22 183 ALA A O 1
ATOM 1439 N N . GLN A 1 184 ? -11.897 7.174 29.915 1.00 41.28 184 GLN A N 1
ATOM 1440 C CA . GLN A 1 184 ? -11.327 7.468 31.240 1.00 41.28 184 GLN A CA 1
ATOM 1441 C C . GLN A 1 184 ? -11.248 8.950 31.645 1.00 41.28 184 GLN A C 1
ATOM 1443 O O . GLN A 1 184 ? -10.679 9.256 32.693 1.00 41.28 184 GLN A O 1
ATOM 1448 N N . ASN A 1 185 ? -11.903 9.870 30.930 1.00 40.06 185 ASN A N 1
ATOM 1449 C CA . ASN A 1 185 ? -12.125 11.230 31.451 1.00 40.06 185 ASN A CA 1
ATOM 1450 C C . ASN A 1 185 ? -13.086 11.277 32.670 1.00 40.06 185 ASN A C 1
ATOM 1452 O O . ASN A 1 185 ? -13.423 12.363 33.133 1.00 40.06 185 ASN A O 1
ATOM 1456 N N . SER A 1 186 ? -13.481 10.126 33.239 1.00 34.56 186 SER A N 1
ATOM 1457 C CA . SER A 1 186 ? -14.274 10.014 34.470 1.00 34.56 186 SER A CA 1
ATOM 1458 C C . SER A 1 186 ? -13.623 9.084 35.524 1.00 34.56 186 SER A C 1
ATOM 1460 O O . SER A 1 186 ? -13.639 7.857 35.432 1.00 34.56 186 SER A O 1
ATOM 1462 N N . ALA A 1 187 ? -12.978 9.722 36.508 1.00 34.59 187 ALA A N 1
ATOM 1463 C CA . ALA A 1 187 ? -12.820 9.409 37.943 1.00 34.59 187 ALA A CA 1
ATOM 1464 C C . ALA A 1 187 ? -12.466 8.006 38.522 1.00 34.59 187 ALA A C 1
ATOM 1466 O O . ALA A 1 187 ? -12.307 7.923 39.740 1.00 34.59 187 ALA A O 1
ATOM 1467 N N . THR A 1 188 ? -12.252 6.921 37.772 1.00 39.03 188 THR A N 1
ATOM 1468 C CA . THR A 1 188 ? -12.155 5.565 38.389 1.00 39.03 188 THR A CA 1
ATOM 1469 C C . THR A 1 188 ? -10.865 4.805 38.052 1.00 39.03 188 THR A C 1
ATOM 1471 O O . THR A 1 188 ? -10.856 3.891 37.237 1.00 39.03 188 THR A O 1
ATOM 1474 N N . LEU A 1 189 ? -9.733 5.165 38.678 1.00 41.91 189 LEU A N 1
ATOM 1475 C CA . LEU A 1 189 ? -8.421 4.559 38.356 1.00 41.91 189 LEU A CA 1
ATOM 1476 C C . LEU A 1 189 ? -7.534 4.159 39.552 1.00 41.91 189 LEU A C 1
ATOM 1478 O O . LEU A 1 189 ? -6.380 3.783 39.348 1.00 41.91 189 LEU A O 1
ATOM 1482 N N . SER A 1 190 ? -8.010 4.202 40.803 1.00 36.34 190 SER A N 1
ATOM 1483 C CA . SER A 1 190 ? -7.176 3.773 41.946 1.00 36.34 190 SER A CA 1
ATOM 1484 C C . SER A 1 190 ? -7.192 2.255 42.191 1.00 36.34 190 SER A C 1
ATOM 1486 O O . SER A 1 190 ? -6.153 1.695 42.527 1.00 36.34 190 SER A O 1
ATOM 1488 N N . GLY A 1 191 ? -8.315 1.563 41.961 1.00 35.97 191 GLY A N 1
ATOM 1489 C CA . GLY A 1 191 ? -8.459 0.135 42.297 1.00 35.97 191 GLY A CA 1
ATOM 1490 C C . GLY A 1 191 ? -7.921 -0.860 41.257 1.00 35.97 191 GLY A C 1
ATOM 1491 O O . GLY A 1 191 ? -7.490 -1.957 41.609 1.00 35.97 191 GLY A O 1
ATOM 1492 N N . LEU A 1 192 ? -7.912 -0.487 39.973 1.00 39.59 192 LEU A N 1
ATOM 1493 C CA . LEU A 1 192 ? -7.578 -1.387 38.855 1.00 39.59 192 LEU A CA 1
ATOM 1494 C C . LEU A 1 192 ? -6.067 -1.629 38.700 1.00 39.59 192 LEU A C 1
ATOM 1496 O O . LEU A 1 192 ? -5.636 -2.749 38.433 1.00 39.59 192 LEU A O 1
ATOM 1500 N N . VAL A 1 193 ? -5.248 -0.608 38.968 1.00 41.22 193 VAL A N 1
ATOM 1501 C CA . VAL A 1 193 ? -3.776 -0.686 38.877 1.00 41.22 193 VAL A CA 1
ATOM 1502 C C . VAL A 1 193 ? -3.186 -1.656 39.911 1.00 41.22 193 VAL A C 1
ATOM 1504 O O . VAL A 1 193 ? -2.111 -2.217 39.703 1.00 41.22 193 VAL A O 1
ATOM 1507 N N . GLN A 1 194 ? -3.894 -1.898 41.017 1.00 35.44 194 GLN A N 1
ATOM 1508 C CA . GLN A 1 194 ? -3.419 -2.770 42.091 1.00 35.44 194 GLN A CA 1
ATOM 1509 C C . GLN A 1 194 ? -3.733 -4.254 41.842 1.00 35.44 194 GLN A C 1
ATOM 1511 O O . GLN A 1 194 ? -2.964 -5.106 42.280 1.00 35.44 194 GLN A O 1
ATOM 1516 N N . LYS A 1 195 ? -4.790 -4.569 41.076 1.00 38.72 195 LYS A N 1
ATOM 1517 C CA . LYS A 1 195 ? -5.156 -5.952 40.709 1.00 38.72 195 LYS A CA 1
ATOM 1518 C C . LYS A 1 195 ? -4.349 -6.501 39.521 1.00 38.72 195 LYS A C 1
ATOM 1520 O O . LYS A 1 195 ? -4.046 -7.688 39.495 1.00 38.72 195 LYS A O 1
ATOM 1525 N N . LEU A 1 196 ? -3.900 -5.641 38.602 1.00 38.94 196 LEU A N 1
ATOM 1526 C CA . LEU A 1 196 ? -3.160 -6.034 37.387 1.00 38.94 196 LEU A CA 1
ATOM 1527 C C . LEU A 1 196 ? -1.684 -6.424 37.613 1.00 38.94 196 LEU A C 1
ATOM 1529 O O . LEU A 1 196 ? -1.054 -6.982 36.717 1.00 38.94 196 LEU A O 1
ATOM 1533 N N . LYS A 1 197 ? -1.116 -6.195 38.808 1.00 32.66 197 LYS A N 1
ATOM 1534 C CA . LYS A 1 197 ? 0.255 -6.639 39.137 1.00 32.66 197 LYS A CA 1
ATOM 1535 C C . LYS A 1 197 ? 0.412 -8.168 39.188 1.00 32.66 197 LYS A C 1
ATOM 1537 O O . LYS A 1 197 ? 1.535 -8.644 39.077 1.00 32.66 197 LYS A O 1
ATOM 1542 N N . GLY A 1 198 ? -0.678 -8.922 39.358 1.00 33.34 198 GLY A N 1
ATOM 1543 C CA . GLY A 1 198 ? -0.630 -10.378 39.543 1.00 33.34 198 GLY A CA 1
ATOM 1544 C C . GLY A 1 198 ? -0.509 -11.201 38.257 1.00 33.34 198 GLY A C 1
ATOM 1545 O O . GLY A 1 198 ? 0.047 -12.293 38.297 1.00 33.34 198 GLY A O 1
ATOM 1546 N N . VAL A 1 199 ? -0.989 -10.696 37.116 1.00 40.84 199 VAL A N 1
ATOM 1547 C CA . VAL A 1 199 ? -1.164 -11.531 35.908 1.00 40.84 199 VAL A CA 1
ATOM 1548 C C . VAL A 1 199 ? 0.016 -11.447 34.928 1.00 40.84 199 VAL A C 1
ATOM 1550 O O . VAL A 1 199 ? 0.253 -12.359 34.142 1.00 40.84 199 VAL A O 1
ATOM 1553 N N . ILE A 1 200 ? 0.851 -10.409 35.032 1.00 37.28 200 ILE A N 1
ATOM 1554 C CA . ILE A 1 200 ? 1.949 -10.149 34.079 1.00 37.28 200 ILE A CA 1
ATOM 1555 C C . ILE A 1 200 ? 3.179 -11.063 34.304 1.00 37.28 200 ILE A C 1
ATOM 1557 O O . ILE A 1 200 ? 4.099 -11.075 33.494 1.00 37.28 200 ILE A O 1
ATOM 1561 N N . ILE A 1 201 ? 3.206 -11.890 35.357 1.00 35.59 201 ILE A N 1
ATOM 1562 C CA . ILE A 1 201 ? 4.397 -12.690 35.710 1.00 35.59 201 ILE A CA 1
ATOM 1563 C C . ILE A 1 201 ? 4.520 -14.006 34.902 1.00 35.59 201 ILE A C 1
ATOM 1565 O O . ILE A 1 201 ? 5.608 -14.567 34.851 1.00 35.59 201 ILE A O 1
ATOM 1569 N N . ASN A 1 202 ? 3.481 -14.481 34.196 1.00 29.75 202 ASN A N 1
ATOM 1570 C CA . ASN A 1 202 ? 3.479 -15.850 33.632 1.00 29.75 202 ASN A CA 1
ATOM 1571 C C . ASN A 1 202 ? 3.462 -16.003 32.096 1.00 29.75 202 ASN A C 1
ATOM 1573 O O . ASN A 1 202 ? 3.309 -17.121 31.609 1.00 29.75 202 ASN A O 1
ATOM 1577 N N . LEU A 1 203 ? 3.669 -14.946 31.306 1.00 35.53 203 LEU A N 1
ATOM 1578 C CA . LEU A 1 203 ? 3.758 -15.065 29.840 1.00 35.53 203 LEU A CA 1
ATOM 1579 C C . LEU A 1 203 ? 5.154 -14.682 29.341 1.00 35.53 203 LEU A C 1
ATOM 1581 O O . LEU A 1 203 ? 5.381 -13.591 28.831 1.00 35.53 203 LEU A O 1
ATOM 1585 N N . THR A 1 204 ? 6.104 -15.609 29.459 1.00 30.64 204 THR A N 1
ATOM 1586 C CA . THR A 1 204 ? 7.523 -15.438 29.093 1.00 30.64 204 THR A CA 1
ATOM 1587 C C . THR A 1 204 ? 7.813 -15.431 27.584 1.00 30.64 204 THR A C 1
ATOM 1589 O O . THR A 1 204 ? 8.946 -15.683 27.187 1.00 30.64 204 THR A O 1
ATOM 1592 N N . ARG A 1 205 ? 6.840 -15.133 26.709 1.00 32.34 205 ARG A N 1
ATOM 1593 C CA . ARG A 1 205 ? 7.078 -15.074 25.248 1.00 32.34 205 ARG A CA 1
ATOM 1594 C C . ARG A 1 205 ? 6.158 -14.122 24.469 1.00 32.34 205 ARG A C 1
ATOM 1596 O O . ARG A 1 205 ? 5.765 -14.422 23.345 1.00 32.34 205 ARG A O 1
ATOM 1603 N N . LEU A 1 206 ? 5.825 -12.959 25.037 1.00 33.06 206 LEU A N 1
ATOM 1604 C CA . LEU A 1 206 ? 5.031 -11.931 24.343 1.00 33.06 206 LEU A CA 1
ATOM 1605 C C . LEU A 1 206 ? 5.567 -10.498 24.555 1.00 33.06 206 LEU A C 1
ATOM 1607 O O . LEU A 1 206 ? 4.804 -9.558 24.769 1.00 33.06 206 LEU A O 1
ATOM 1611 N N . ASP A 1 207 ? 6.883 -10.307 24.448 1.00 31.75 207 ASP A N 1
ATOM 1612 C CA . ASP A 1 207 ? 7.552 -9.010 24.674 1.00 31.75 207 ASP A CA 1
ATOM 1613 C C . ASP A 1 207 ? 7.265 -7.935 23.601 1.00 31.75 207 ASP A C 1
ATOM 1615 O O . ASP A 1 207 ? 7.737 -6.805 23.705 1.00 31.75 207 ASP A O 1
ATOM 1619 N N . PHE A 1 208 ? 6.449 -8.235 22.584 1.00 30.39 208 PHE A N 1
ATOM 1620 C CA . PHE A 1 208 ? 6.149 -7.301 21.490 1.00 30.39 208 PHE A CA 1
ATOM 1621 C C . PHE A 1 208 ? 4.848 -6.492 21.676 1.00 30.39 208 PHE A C 1
ATOM 1623 O O . PHE A 1 208 ? 4.626 -5.516 20.966 1.00 30.39 208 PHE A O 1
ATOM 1630 N N . CYS A 1 209 ? 3.973 -6.856 22.626 1.00 31.44 209 CYS A N 1
ATOM 1631 C CA . CYS A 1 209 ? 2.605 -6.301 22.691 1.00 31.44 209 CYS A CA 1
ATOM 1632 C C . CYS A 1 209 ? 2.297 -5.426 23.923 1.00 31.44 209 CYS A C 1
ATOM 1634 O O . CYS A 1 209 ? 1.225 -4.826 23.995 1.00 31.44 209 CYS A O 1
ATOM 1636 N N . ILE A 1 210 ? 3.229 -5.282 24.871 1.00 33.81 210 ILE A N 1
ATOM 1637 C CA . ILE A 1 210 ? 3.002 -4.554 26.140 1.00 33.81 210 ILE A CA 1
ATOM 1638 C C . ILE A 1 210 ? 3.153 -3.019 25.987 1.00 33.81 210 ILE A C 1
ATOM 1640 O O . ILE A 1 210 ? 2.698 -2.250 26.834 1.00 33.81 210 ILE A O 1
ATOM 1644 N N . GLY A 1 211 ? 3.728 -2.538 24.879 1.00 32.94 211 GLY A N 1
ATOM 1645 C CA . GLY A 1 211 ? 4.126 -1.131 24.698 1.00 32.94 211 GLY A CA 1
ATOM 1646 C C . GLY A 1 211 ? 2.996 -0.104 24.543 1.00 32.94 211 GLY A C 1
ATOM 1647 O O . GLY A 1 211 ? 3.228 1.086 24.731 1.00 32.94 211 GLY A O 1
ATOM 1648 N N . PHE A 1 212 ? 1.770 -0.524 24.227 1.00 37.38 212 PHE A N 1
ATOM 1649 C CA . PHE A 1 212 ? 0.677 0.415 23.942 1.00 37.38 212 PHE A CA 1
ATOM 1650 C C . PHE A 1 212 ? -0.154 0.812 25.170 1.00 37.38 212 PHE A C 1
ATOM 1652 O O . PHE A 1 212 ? -0.857 1.820 25.148 1.00 37.38 212 PHE A O 1
ATOM 1659 N N . ILE A 1 213 ? -0.040 0.060 26.269 1.00 38.44 213 ILE A N 1
ATOM 1660 C CA . ILE A 1 213 ? -0.877 0.196 27.473 1.00 38.44 213 ILE A CA 1
ATOM 1661 C C . ILE A 1 213 ? -0.744 1.591 28.139 1.00 38.44 213 ILE A C 1
ATOM 1663 O O . ILE A 1 213 ? -1.538 1.982 28.993 1.00 38.44 213 ILE A O 1
ATOM 1667 N N . LEU A 1 214 ? 0.261 2.378 27.759 1.00 40.03 214 LEU A N 1
ATOM 1668 C CA . LEU A 1 214 ? 0.924 3.287 28.683 1.00 40.03 214 LEU A CA 1
ATOM 1669 C C . LEU A 1 214 ? 1.105 4.728 28.152 1.00 40.03 214 LEU A C 1
ATOM 1671 O O . LEU A 1 214 ? 1.485 5.598 28.936 1.00 40.03 214 LEU A O 1
ATOM 1675 N N . SER A 1 215 ? 0.737 5.039 26.893 1.00 36.38 215 SER A N 1
ATOM 1676 C CA . SER A 1 215 ? 0.870 6.413 26.352 1.00 36.38 215 SER A CA 1
ATOM 1677 C C . SER A 1 215 ? -0.248 7.395 26.729 1.00 36.38 215 SER A C 1
ATOM 1679 O O . SER A 1 215 ? -0.031 8.604 26.631 1.00 36.38 215 SER A O 1
ATOM 1681 N N . LEU A 1 216 ? -1.408 6.939 27.224 1.00 40.62 216 LEU A N 1
ATOM 1682 C CA . LEU A 1 216 ? -2.520 7.849 27.577 1.00 40.62 216 LEU A CA 1
ATOM 1683 C C . LEU A 1 216 ? -2.759 8.011 29.091 1.00 40.62 216 LEU A C 1
ATOM 1685 O O . LEU A 1 216 ? -3.579 8.829 29.487 1.00 40.62 216 LEU A O 1
ATOM 1689 N N . ALA A 1 217 ? -1.980 7.339 29.948 1.00 44.38 217 ALA A N 1
ATOM 1690 C CA . ALA A 1 217 ? -1.951 7.568 31.399 1.00 44.38 217 ALA A CA 1
ATOM 1691 C C . ALA A 1 217 ? -0.579 8.114 31.839 1.00 44.38 217 ALA A C 1
ATOM 1693 O O . ALA A 1 217 ? 0.106 7.525 32.676 1.00 44.38 217 ALA A O 1
ATOM 1694 N N . LYS A 1 218 ? -0.159 9.255 31.271 1.00 39.78 218 LYS A N 1
ATOM 1695 C CA . LYS A 1 218 ? 1.181 9.859 31.463 1.00 39.78 218 LYS A CA 1
ATOM 1696 C C . LYS A 1 218 ? 1.606 10.074 32.931 1.00 39.78 218 LYS A C 1
ATOM 1698 O O . LYS A 1 218 ? 2.788 10.272 33.187 1.00 39.78 218 LYS A O 1
ATOM 1703 N N . ALA A 1 219 ? 0.685 10.007 33.896 1.00 43.81 219 ALA A N 1
ATOM 1704 C CA . ALA A 1 219 ? 0.955 10.281 35.309 1.00 43.81 219 ALA A CA 1
ATOM 1705 C C . ALA A 1 219 ? 1.248 9.050 36.202 1.00 43.81 219 ALA A C 1
ATOM 1707 O O . ALA A 1 219 ? 1.732 9.240 37.315 1.00 43.81 219 ALA A O 1
ATOM 1708 N N . LYS A 1 220 ? 0.963 7.799 35.789 1.00 46.84 220 LYS A N 1
ATOM 1709 C CA . LYS A 1 220 ? 1.032 6.618 36.701 1.00 46.84 220 LYS A CA 1
ATOM 1710 C C . LYS A 1 220 ? 1.765 5.390 36.147 1.00 46.84 220 LYS A C 1
ATOM 1712 O O . LYS A 1 220 ? 1.581 4.271 36.618 1.00 46.84 220 LYS A O 1
ATOM 1717 N N . VAL A 1 221 ? 2.611 5.596 35.150 1.00 46.72 221 VAL A N 1
ATOM 1718 C CA . VAL A 1 221 ? 3.142 4.544 34.282 1.00 46.72 221 VAL A CA 1
ATOM 1719 C C . VAL A 1 221 ? 4.674 4.510 34.319 1.00 46.72 221 VAL A C 1
ATOM 1721 O O . VAL A 1 221 ? 5.325 5.552 34.365 1.00 46.72 221 VAL A O 1
ATOM 1724 N N . LYS A 1 222 ? 5.274 3.310 34.296 1.00 46.97 222 LYS A N 1
ATOM 1725 C CA . LYS A 1 222 ? 6.738 3.123 34.331 1.00 46.97 222 LYS A CA 1
ATOM 1726 C C . LYS A 1 222 ? 7.388 3.711 33.065 1.00 46.97 222 LYS A C 1
ATOM 1728 O O . LYS A 1 222 ? 7.038 3.316 31.957 1.00 46.97 222 LYS A O 1
ATOM 1733 N N . LYS A 1 223 ? 8.377 4.606 33.229 1.00 50.91 223 LYS A N 1
ATOM 1734 C CA . LYS A 1 223 ? 9.028 5.370 32.136 1.00 50.91 223 LYS A CA 1
ATOM 1735 C C . LYS A 1 223 ? 9.567 4.521 30.973 1.00 50.91 223 LYS A C 1
ATOM 1737 O O . LYS A 1 223 ? 9.533 4.977 29.839 1.00 50.91 223 LYS A O 1
ATOM 1742 N N . SER A 1 224 ? 10.019 3.293 31.233 1.00 50.72 224 SER A N 1
ATOM 1743 C CA . SER A 1 224 ? 10.566 2.381 30.213 1.00 50.72 224 SER A CA 1
ATOM 1744 C C . SER A 1 224 ? 9.536 1.865 29.200 1.00 50.72 224 SER A C 1
ATOM 1746 O O . SER A 1 224 ? 9.916 1.221 28.233 1.00 50.72 224 SER A O 1
ATOM 1748 N N . LEU A 1 225 ? 8.244 2.099 29.434 1.00 46.66 225 LEU A N 1
ATOM 1749 C CA . LEU A 1 225 ? 7.148 1.546 28.638 1.00 46.66 225 LEU A CA 1
ATOM 1750 C C . LEU A 1 225 ? 6.340 2.628 27.889 1.00 46.66 225 LEU A C 1
ATOM 1752 O O . LEU A 1 225 ? 5.338 2.315 27.255 1.00 46.66 225 LEU A O 1
ATOM 1756 N N . ILE A 1 226 ? 6.754 3.899 27.976 1.00 48.75 226 ILE A N 1
ATOM 1757 C CA . ILE A 1 226 ? 6.049 5.055 27.388 1.00 48.75 226 ILE A CA 1
ATOM 1758 C C . ILE A 1 226 ? 6.249 5.133 25.862 1.00 48.75 226 ILE A C 1
ATOM 1760 O O . ILE A 1 226 ? 5.330 5.513 25.144 1.00 48.75 226 ILE A O 1
ATOM 1764 N N . SER A 1 227 ? 7.407 4.708 25.351 1.00 50.56 227 SER A N 1
ATOM 1765 C CA . SER A 1 227 ? 7.790 4.825 23.934 1.00 50.56 227 SER A CA 1
ATOM 1766 C C . SER A 1 227 ? 6.984 3.956 22.957 1.00 50.56 227 SER A C 1
ATOM 1768 O O . SER A 1 227 ? 7.077 4.159 21.752 1.00 50.56 227 SER A O 1
ATOM 1770 N N . GLY A 1 228 ? 6.198 2.984 23.436 1.00 48.34 228 GLY A N 1
ATOM 1771 C CA . GLY A 1 228 ? 5.460 2.042 22.580 1.00 48.34 228 GLY A CA 1
ATOM 1772 C C . GLY A 1 228 ? 4.087 2.526 22.094 1.00 48.34 228 GLY A C 1
ATOM 1773 O O . GLY A 1 228 ? 3.444 1.836 21.299 1.00 48.34 228 GLY A O 1
ATOM 1774 N N . GLY A 1 229 ? 3.611 3.679 22.576 1.00 46.69 229 GLY A N 1
ATOM 1775 C CA . GLY A 1 229 ? 2.318 4.248 22.183 1.00 46.69 229 GLY A CA 1
ATOM 1776 C C . GLY A 1 229 ? 2.402 5.536 21.365 1.00 46.69 229 GLY A C 1
ATOM 1777 O O . GLY A 1 229 ? 1.361 6.002 20.898 1.00 46.69 229 GLY A O 1
ATOM 1778 N N . ASP A 1 230 ? 3.599 6.088 21.180 1.00 52.12 230 ASP A N 1
ATOM 1779 C CA . ASP A 1 230 ? 3.819 7.213 20.279 1.00 52.12 230 ASP A CA 1
ATOM 1780 C C . ASP A 1 230 ? 3.781 6.729 18.823 1.00 52.12 230 ASP A C 1
ATOM 1782 O O . ASP A 1 230 ? 4.204 5.615 18.495 1.00 52.12 230 ASP A O 1
ATOM 1786 N N . LEU A 1 231 ? 3.229 7.559 17.937 1.00 56.94 231 LEU A N 1
ATOM 1787 C CA . LEU A 1 231 ? 3.349 7.323 16.502 1.00 56.94 231 LEU A CA 1
ATOM 1788 C C . LEU A 1 231 ? 4.829 7.433 16.135 1.00 56.94 231 LEU A C 1
ATOM 1790 O O . LEU A 1 231 ? 5.505 8.381 16.536 1.00 56.94 231 LEU A O 1
ATOM 1794 N N . LEU A 1 232 ? 5.332 6.462 15.374 1.00 65.31 232 LEU A N 1
ATOM 1795 C CA . LEU A 1 232 ? 6.687 6.536 14.852 1.00 65.31 232 LEU A CA 1
ATOM 1796 C C . LEU A 1 232 ? 6.717 7.621 13.774 1.00 65.31 232 LEU A C 1
ATOM 1798 O O . LEU A 1 232 ? 6.303 7.398 12.640 1.00 65.31 232 LEU A O 1
ATOM 1802 N N . ILE A 1 233 ? 7.172 8.812 14.152 1.00 65.94 233 ILE A N 1
ATOM 1803 C CA . ILE A 1 233 ? 7.321 9.943 13.241 1.00 65.94 233 ILE A CA 1
ATOM 1804 C C . ILE A 1 233 ? 8.722 9.865 12.646 1.00 65.94 233 ILE A C 1
ATOM 1806 O O . ILE A 1 233 ? 9.715 9.915 13.372 1.00 65.94 233 ILE A O 1
ATOM 1810 N N . ARG A 1 234 ? 8.810 9.757 11.319 1.00 68.94 234 ARG A N 1
ATOM 1811 C CA . ARG A 1 234 ? 10.077 9.910 10.606 1.00 68.94 234 ARG A CA 1
ATOM 1812 C C . ARG A 1 234 ? 10.268 11.394 10.271 1.00 68.94 234 ARG A C 1
ATOM 1814 O O . ARG A 1 234 ? 9.576 11.882 9.380 1.00 68.94 234 ARG A O 1
ATOM 1821 N N . PRO A 1 235 ? 11.178 12.122 10.941 1.00 78.62 235 PRO A N 1
ATOM 1822 C CA . PRO A 1 235 ? 11.483 13.490 10.546 1.00 78.62 235 PRO A CA 1
ATOM 1823 C C . PRO A 1 235 ? 12.168 13.510 9.173 1.00 78.62 235 PRO A C 1
ATOM 1825 O O . PRO A 1 235 ? 12.710 12.498 8.713 1.00 78.62 235 PRO A O 1
ATOM 1828 N N . LEU A 1 236 ? 12.177 14.680 8.531 1.00 83.00 236 LEU A N 1
ATOM 1829 C CA . LEU A 1 236 ? 12.999 14.900 7.344 1.00 83.00 236 LEU A CA 1
ATOM 1830 C C . LEU A 1 236 ? 14.461 14.571 7.663 1.00 83.00 236 LEU A C 1
ATOM 1832 O O . LEU A 1 236 ? 14.987 14.947 8.712 1.00 83.00 236 LEU A O 1
ATOM 1836 N N . SER A 1 237 ? 15.101 13.835 6.756 1.00 87.19 237 SER A N 1
ATOM 1837 C CA . SER A 1 237 ? 16.495 13.437 6.927 1.00 87.19 237 SER A CA 1
ATOM 1838 C C . SER A 1 237 ? 17.395 14.668 6.874 1.00 87.19 237 SER A C 1
ATOM 1840 O O . SER A 1 237 ? 17.271 15.484 5.963 1.00 87.19 237 SER A O 1
ATOM 1842 N N . SER A 1 238 ? 18.339 14.769 7.804 1.00 91.38 238 SER A N 1
ATOM 1843 C CA . SER A 1 238 ? 19.428 15.744 7.759 1.00 91.38 238 SER A CA 1
ATOM 1844 C C . SER A 1 238 ? 20.768 15.016 7.667 1.00 91.38 238 SER A C 1
ATOM 1846 O O . SER A 1 238 ? 20.916 13.892 8.148 1.00 91.38 238 SER A O 1
ATOM 1848 N N . ALA A 1 239 ? 21.740 15.634 6.999 1.00 92.31 239 ALA A N 1
ATOM 1849 C CA . ALA A 1 239 ? 23.086 15.093 6.843 1.00 92.31 239 ALA A CA 1
ATOM 1850 C C . ALA A 1 239 ? 24.118 16.219 6.981 1.00 92.31 239 ALA A C 1
ATOM 1852 O O . ALA A 1 239 ? 23.864 17.351 6.573 1.00 92.31 239 ALA A O 1
ATOM 1853 N N . LYS A 1 240 ? 25.288 15.903 7.544 1.00 94.50 240 LYS A N 1
ATOM 1854 C CA . LYS A 1 240 ? 26.446 16.802 7.631 1.00 94.50 240 LYS A CA 1
ATOM 1855 C C . LYS A 1 240 ? 27.613 16.148 6.903 1.00 94.50 240 LYS A C 1
ATOM 1857 O O . LYS A 1 240 ? 27.951 15.007 7.204 1.00 94.50 240 LYS A O 1
ATOM 1862 N N . GLN A 1 241 ? 28.212 16.868 5.962 1.00 92.19 241 GLN A N 1
ATOM 1863 C CA . GLN A 1 241 ? 29.386 16.422 5.214 1.00 92.19 241 GLN A CA 1
ATOM 1864 C C . GLN A 1 241 ? 30.544 17.379 5.514 1.00 92.19 241 GLN A C 1
ATOM 1866 O O . GLN A 1 241 ? 30.349 18.594 5.495 1.00 92.19 241 GLN A O 1
ATOM 1871 N N . THR A 1 242 ? 31.724 16.832 5.807 1.00 93.00 242 THR A N 1
ATOM 1872 C CA . THR A 1 242 ? 32.958 17.592 6.049 1.00 93.00 242 THR A CA 1
ATOM 1873 C C . THR A 1 242 ? 34.042 17.008 5.152 1.00 93.00 242 THR A C 1
ATOM 1875 O O . THR A 1 242 ? 34.276 15.802 5.202 1.00 93.00 242 THR A O 1
ATOM 1878 N N . TYR A 1 243 ? 34.676 17.842 4.335 1.00 87.94 243 TYR A N 1
ATOM 1879 C CA . TYR A 1 243 ? 35.777 17.459 3.455 1.00 87.94 243 TYR A CA 1
ATOM 1880 C C . TYR A 1 243 ? 36.732 18.643 3.282 1.00 87.94 243 TYR A C 1
ATOM 1882 O O . TYR A 1 243 ? 36.302 19.797 3.335 1.00 87.94 243 TYR A O 1
ATOM 1890 N N . ASP A 1 244 ? 38.013 18.349 3.076 1.00 88.94 244 ASP A N 1
ATOM 1891 C CA . ASP A 1 244 ? 39.043 19.357 2.831 1.00 88.94 244 ASP A CA 1
ATOM 1892 C C . ASP A 1 244 ? 39.192 19.615 1.327 1.00 88.94 244 ASP A C 1
ATOM 1894 O O . ASP A 1 244 ? 39.107 18.694 0.512 1.00 88.94 244 ASP A O 1
ATOM 1898 N N . THR A 1 245 ? 39.439 20.870 0.947 1.00 87.50 245 THR A N 1
ATOM 1899 C CA . THR A 1 245 ? 39.699 21.256 -0.449 1.00 87.50 245 THR A CA 1
ATOM 1900 C C . THR A 1 245 ? 40.909 22.171 -0.525 1.00 87.50 245 THR A C 1
ATOM 1902 O O . THR A 1 245 ? 40.999 23.131 0.239 1.00 87.50 245 THR A O 1
ATOM 1905 N N . ASP A 1 246 ? 41.784 21.932 -1.497 1.00 90.12 246 ASP A N 1
ATOM 1906 C CA . ASP A 1 246 ? 42.945 22.775 -1.782 1.00 90.12 246 ASP A CA 1
ATOM 1907 C C . ASP A 1 246 ? 42.873 23.301 -3.219 1.00 90.12 246 ASP A C 1
ATOM 1909 O O . ASP A 1 246 ? 42.972 22.539 -4.176 1.00 90.12 246 ASP A O 1
ATOM 1913 N N . LYS A 1 247 ? 42.738 24.624 -3.359 1.00 90.69 247 LYS A N 1
ATOM 1914 C CA . LYS A 1 247 ? 42.640 25.306 -4.656 1.00 90.69 247 LYS A CA 1
ATOM 1915 C C . LYS A 1 247 ? 43.900 25.165 -5.511 1.00 90.69 247 LYS A C 1
ATOM 1917 O O . LYS A 1 247 ? 43.808 25.345 -6.721 1.00 90.69 247 LYS A O 1
ATOM 1922 N N . SER A 1 248 ? 45.056 24.864 -4.912 1.00 94.31 248 SER A N 1
ATOM 1923 C CA . SER A 1 248 ? 46.323 24.724 -5.639 1.00 94.31 248 SER A CA 1
ATOM 1924 C C . SER A 1 248 ? 46.336 23.514 -6.581 1.00 94.31 248 SER A C 1
ATOM 1926 O O . SER A 1 248 ? 46.987 23.550 -7.622 1.00 94.31 248 SER A O 1
ATOM 1928 N N . VAL A 1 249 ? 45.568 22.471 -6.245 1.00 93.44 249 VAL A N 1
ATOM 1929 C CA . VAL A 1 249 ? 45.472 21.214 -7.002 1.00 93.44 249 VAL A CA 1
ATOM 1930 C C . VAL A 1 249 ? 44.159 21.088 -7.774 1.00 93.44 249 VAL A C 1
ATOM 1932 O O . VAL A 1 249 ? 43.830 20.010 -8.266 1.00 93.44 249 VAL A O 1
ATOM 1935 N N . TRP A 1 250 ? 43.380 22.166 -7.900 1.00 90.75 250 TRP A N 1
ATOM 1936 C CA . TRP A 1 250 ? 42.172 22.148 -8.727 1.00 90.75 250 TRP A CA 1
ATOM 1937 C C . TRP A 1 250 ? 42.541 21.923 -10.198 1.00 90.75 250 TRP A C 1
ATOM 1939 O O . TRP A 1 250 ? 43.484 22.546 -10.687 1.00 90.75 250 TRP A O 1
ATOM 1949 N N . PRO A 1 251 ? 41.826 21.025 -10.906 1.00 90.56 251 PRO A N 1
ATOM 1950 C CA . PRO A 1 251 ? 40.507 20.459 -10.575 1.00 90.56 251 PRO A CA 1
ATOM 1951 C C . PRO A 1 251 ? 40.496 19.118 -9.802 1.00 90.56 251 PRO A C 1
ATOM 1953 O O . PRO A 1 251 ? 39.424 18.554 -9.607 1.00 90.56 251 PRO A O 1
ATOM 1956 N N . LEU A 1 252 ? 41.634 18.586 -9.341 1.00 88.19 252 LEU A N 1
ATOM 1957 C CA . LEU A 1 252 ? 41.729 17.212 -8.815 1.00 88.19 252 LEU A CA 1
ATOM 1958 C C . LEU A 1 252 ? 40.876 16.942 -7.559 1.00 88.19 252 LEU A C 1
ATOM 1960 O O . LEU A 1 252 ? 40.272 15.879 -7.457 1.00 88.19 252 LEU A O 1
ATOM 1964 N N . ASN A 1 253 ? 40.821 17.877 -6.605 1.00 90.88 253 ASN A N 1
ATOM 1965 C CA . ASN A 1 253 ? 40.003 17.765 -5.381 1.00 90.88 253 ASN A CA 1
ATOM 1966 C C . ASN A 1 253 ? 38.860 18.797 -5.328 1.00 90.88 253 ASN A C 1
ATOM 1968 O O . ASN A 1 253 ? 38.301 19.065 -4.262 1.00 90.88 253 ASN A O 1
ATOM 1972 N N . GLN A 1 254 ? 38.543 19.420 -6.463 1.00 90.62 254 GLN A N 1
ATOM 1973 C CA . GLN A 1 254 ? 37.451 20.376 -6.540 1.00 90.62 254 GLN A CA 1
ATOM 1974 C C . GLN A 1 254 ? 36.115 19.614 -6.479 1.00 90.62 254 GLN A C 1
ATOM 1976 O O . GLN A 1 254 ? 35.926 18.675 -7.254 1.00 90.62 254 GLN A O 1
ATOM 1981 N N . PRO A 1 255 ? 35.159 20.003 -5.614 1.00 90.81 255 PRO A N 1
ATOM 1982 C CA . PRO A 1 255 ? 33.831 19.400 -5.590 1.00 90.81 255 PRO A CA 1
ATOM 1983 C C . PRO A 1 255 ? 33.015 19.908 -6.786 1.00 90.81 255 PRO A C 1
ATOM 1985 O O . PRO A 1 255 ? 32.218 20.840 -6.674 1.00 90.81 255 PRO A O 1
ATOM 1988 N N . VAL A 1 256 ? 33.257 19.332 -7.960 1.00 91.19 256 VAL A N 1
ATOM 1989 C CA . VAL A 1 256 ? 32.544 19.682 -9.191 1.00 91.19 256 VAL A CA 1
ATOM 1990 C C . VAL A 1 256 ? 31.264 18.844 -9.275 1.00 91.19 256 VAL A C 1
ATOM 1992 O O . VAL A 1 256 ? 31.330 17.620 -9.121 1.00 91.19 256 VAL A O 1
ATOM 1995 N N . PRO A 1 257 ? 30.088 19.459 -9.509 1.00 92.00 257 PRO A N 1
ATOM 1996 C CA . PRO A 1 257 ? 28.875 18.714 -9.815 1.00 92.00 257 PRO A CA 1
ATOM 1997 C C . PRO A 1 257 ? 29.100 17.795 -11.014 1.00 92.00 257 PRO A C 1
ATOM 1999 O O . PRO A 1 257 ? 29.790 18.164 -11.964 1.00 92.00 257 PRO A O 1
ATOM 2002 N N . LYS A 1 258 ? 28.495 16.607 -10.993 1.00 95.00 258 LYS A N 1
ATOM 2003 C CA . LYS A 1 258 ? 28.524 15.702 -12.146 1.00 95.00 258 LYS A CA 1
ATOM 2004 C C . LYS A 1 258 ? 28.081 16.464 -13.405 1.00 95.00 258 LYS A C 1
ATOM 2006 O O . LYS A 1 258 ? 27.037 17.114 -13.376 1.00 95.00 258 LYS A O 1
ATOM 2011 N N . LEU A 1 259 ? 28.859 16.377 -14.486 1.00 91.31 259 LEU A N 1
ATOM 2012 C CA . LEU A 1 259 ? 28.638 17.156 -15.714 1.00 91.31 259 LEU A CA 1
ATOM 2013 C C . LEU A 1 259 ? 27.234 16.929 -16.285 1.00 91.31 259 LEU A C 1
ATOM 2015 O O . LEU A 1 259 ? 26.543 17.873 -16.658 1.00 91.31 259 LEU A O 1
ATOM 2019 N N . GLU A 1 260 ? 26.774 15.680 -16.267 1.00 94.81 260 GLU A N 1
ATOM 2020 C CA . GLU A 1 260 ? 25.468 15.282 -16.782 1.00 94.81 260 GLU A CA 1
ATOM 2021 C C . GLU A 1 260 ? 24.337 15.490 -15.765 1.00 94.81 260 GLU A C 1
ATOM 2023 O O . GLU A 1 260 ? 23.198 15.150 -16.063 1.00 94.81 260 GLU A O 1
ATOM 2028 N N . ALA A 1 261 ? 24.598 16.026 -14.565 1.00 96.00 261 ALA A N 1
ATOM 2029 C CA . ALA A 1 261 ? 23.569 16.173 -13.531 1.00 96.00 261 ALA A CA 1
ATOM 2030 C C . ALA A 1 261 ? 22.384 17.017 -14.013 1.00 96.00 261 ALA A C 1
ATOM 2032 O O . ALA A 1 261 ? 21.237 16.669 -13.748 1.00 96.00 261 ALA A O 1
ATOM 2033 N N . LEU A 1 262 ? 22.653 18.099 -14.751 1.00 95.31 262 LEU A N 1
ATOM 2034 C CA . LEU A 1 262 ? 21.595 18.943 -15.303 1.00 95.31 262 LEU A CA 1
ATOM 2035 C C . LEU A 1 262 ? 20.763 18.179 -16.338 1.00 95.31 262 LEU A C 1
ATOM 2037 O O . LEU A 1 262 ? 19.543 18.179 -16.225 1.00 95.31 262 LEU A O 1
ATOM 2041 N N . ALA A 1 263 ? 21.417 17.454 -17.251 1.00 95.12 263 ALA A N 1
ATOM 2042 C CA . ALA A 1 263 ? 20.750 16.621 -18.253 1.00 95.12 263 ALA A CA 1
ATOM 2043 C C . ALA A 1 263 ? 19.936 15.472 -17.622 1.00 95.12 263 ALA A C 1
ATOM 2045 O O . ALA A 1 263 ? 18.865 15.114 -18.102 1.00 95.12 263 ALA A O 1
ATOM 2046 N N . GLN A 1 264 ? 20.415 14.892 -16.516 1.00 96.44 264 GLN A N 1
ATOM 2047 C CA . GLN A 1 264 ? 19.683 13.869 -15.762 1.00 96.44 264 GLN A CA 1
ATOM 2048 C C . GLN A 1 264 ? 18.436 14.442 -15.077 1.00 96.44 264 GLN A C 1
ATOM 2050 O O . GLN A 1 264 ? 17.406 13.775 -15.038 1.00 96.44 264 GLN A O 1
ATOM 2055 N N . CYS A 1 265 ? 18.517 15.666 -14.552 1.00 93.94 265 CYS A N 1
ATOM 2056 C CA . CYS A 1 265 ? 17.393 16.342 -13.904 1.00 93.94 265 CYS A CA 1
ATOM 2057 C C . CYS A 1 265 ? 16.371 16.913 -14.901 1.00 93.94 265 CYS A C 1
ATOM 2059 O O . CYS A 1 265 ? 15.197 17.012 -14.553 1.00 93.94 265 CYS A O 1
ATOM 2061 N N . SER A 1 266 ? 16.795 17.295 -16.111 1.00 96.00 266 SER A N 1
ATOM 2062 C CA . SER A 1 266 ? 15.910 17.770 -17.187 1.00 96.00 266 SER A CA 1
ATOM 2063 C C . SER A 1 266 ? 15.263 16.634 -17.985 1.00 96.00 266 SER A C 1
ATOM 2065 O O . SER A 1 266 ? 14.264 16.867 -18.661 1.00 96.00 266 SER A O 1
ATOM 2067 N N . GLY A 1 267 ? 15.806 15.413 -17.900 1.00 93.31 267 GLY A N 1
ATOM 2068 C CA . GLY A 1 267 ? 15.383 14.273 -18.719 1.00 93.31 267 GLY A CA 1
ATOM 2069 C C . GLY A 1 267 ? 16.000 14.254 -20.124 1.00 93.31 267 GLY A C 1
ATOM 2070 O O . GLY A 1 267 ? 15.537 13.511 -20.979 1.00 93.31 267 GLY A O 1
ATOM 2071 N N . GLU A 1 268 ? 17.034 15.059 -20.375 1.00 94.62 268 GLU A N 1
ATOM 2072 C CA . GLU A 1 268 ? 17.755 15.118 -21.658 1.00 94.62 268 GLU A CA 1
ATOM 2073 C C . GLU A 1 268 ? 18.860 14.056 -21.773 1.00 94.62 268 GLU A C 1
ATOM 2075 O O . GLU A 1 268 ? 19.352 13.776 -22.866 1.00 94.62 268 GLU A O 1
ATOM 2080 N N . ALA A 1 269 ? 19.291 13.476 -20.649 1.00 93.88 269 ALA A N 1
ATOM 2081 C CA . ALA A 1 269 ? 20.259 12.387 -20.650 1.00 93.88 269 ALA A CA 1
ATOM 2082 C C . ALA A 1 269 ? 19.640 11.130 -21.285 1.00 93.88 269 ALA A C 1
ATOM 2084 O O . ALA A 1 269 ? 18.746 10.530 -20.698 1.00 93.88 269 ALA A O 1
ATOM 2085 N N . ALA A 1 270 ? 20.147 10.725 -22.452 1.00 92.81 270 ALA A N 1
ATOM 2086 C CA . ALA A 1 270 ? 19.672 9.543 -23.164 1.00 92.81 270 ALA A CA 1
ATOM 2087 C C . ALA A 1 270 ? 20.219 8.242 -22.550 1.00 92.81 270 ALA A C 1
ATOM 2089 O O . ALA A 1 270 ? 21.433 8.048 -22.433 1.00 92.81 270 ALA A O 1
ATOM 2090 N N . TYR A 1 271 ? 19.315 7.334 -22.201 1.00 93.62 271 TYR A N 1
ATOM 2091 C CA . TYR A 1 271 ? 19.588 5.950 -21.832 1.00 93.62 271 TYR A CA 1
ATOM 2092 C C . TYR A 1 271 ? 19.275 5.010 -23.006 1.00 93.62 271 TYR A C 1
ATOM 2094 O O . TYR A 1 271 ? 18.711 5.410 -24.020 1.00 93.62 271 TYR A O 1
ATOM 2102 N N . ILE A 1 272 ? 19.634 3.729 -22.872 1.00 92.00 272 ILE A N 1
ATOM 2103 C CA . ILE A 1 272 ? 19.507 2.732 -23.954 1.00 92.00 272 ILE A CA 1
ATOM 2104 C C . ILE A 1 272 ? 18.078 2.676 -24.524 1.00 92.00 272 ILE A C 1
ATOM 2106 O O . ILE A 1 272 ? 17.912 2.600 -25.736 1.00 92.00 272 ILE A O 1
ATOM 2110 N N . ASN A 1 273 ? 17.060 2.776 -23.664 1.00 88.62 273 ASN A N 1
ATOM 2111 C CA . ASN A 1 273 ? 15.651 2.716 -24.069 1.00 88.62 273 ASN A CA 1
ATOM 2112 C C . ASN A 1 273 ? 15.086 4.055 -24.579 1.00 88.62 273 ASN A C 1
ATOM 2114 O O . ASN A 1 273 ? 13.942 4.080 -25.025 1.00 88.62 273 ASN A O 1
ATOM 2118 N N . ASP A 1 274 ? 15.853 5.148 -24.512 1.00 93.06 274 ASP A N 1
ATOM 2119 C CA . ASP A 1 274 ? 15.432 6.466 -25.011 1.00 93.06 274 ASP A CA 1
ATOM 2120 C C . ASP A 1 274 ? 15.807 6.666 -26.485 1.00 93.06 274 ASP A C 1
ATOM 2122 O O . ASP A 1 274 ? 15.411 7.652 -27.113 1.00 93.06 274 ASP A O 1
ATOM 2126 N N . HIS A 1 275 ? 16.581 5.739 -27.057 1.00 90.00 275 HIS A N 1
ATOM 2127 C CA . HIS A 1 275 ? 16.852 5.746 -28.483 1.00 90.00 275 HIS A CA 1
ATOM 2128 C C . HIS A 1 275 ? 15.555 5.514 -29.274 1.00 90.00 275 HIS A C 1
ATOM 2130 O O . HIS A 1 275 ? 14.737 4.671 -28.901 1.00 90.00 275 HIS A O 1
ATOM 2136 N N . PRO A 1 276 ? 15.348 6.254 -30.377 1.00 91.06 276 PRO A N 1
ATOM 2137 C CA . PRO A 1 276 ? 14.169 6.074 -31.205 1.00 91.06 276 PRO A CA 1
ATOM 2138 C C . PRO A 1 276 ? 14.174 4.683 -31.836 1.00 91.06 276 PRO A C 1
ATOM 2140 O O . PRO A 1 276 ? 15.224 4.190 -32.251 1.00 91.06 276 PRO A O 1
ATOM 2143 N N . ALA A 1 277 ? 12.981 4.101 -31.961 1.00 90.94 277 ALA A N 1
ATOM 2144 C CA . ALA A 1 277 ? 12.813 2.807 -32.601 1.00 90.94 277 ALA A CA 1
ATOM 2145 C C . ALA A 1 277 ? 13.358 2.837 -34.038 1.00 90.94 277 ALA A C 1
ATOM 2147 O O . ALA A 1 277 ? 13.015 3.719 -34.835 1.00 90.94 277 ALA A O 1
ATOM 2148 N N . ILE A 1 278 ? 14.203 1.866 -34.371 1.00 94.31 278 ILE A N 1
ATOM 2149 C CA . ILE A 1 278 ? 14.805 1.740 -35.700 1.00 94.31 278 ILE A CA 1
ATOM 2150 C C . ILE A 1 278 ? 13.828 0.976 -36.614 1.00 94.31 278 ILE A C 1
ATOM 2152 O O . ILE A 1 278 ? 13.206 0.005 -36.176 1.00 94.31 278 ILE A O 1
ATOM 2156 N N . PRO A 1 279 ? 13.665 1.350 -37.899 1.00 94.44 279 PRO A N 1
ATOM 2157 C CA . PRO A 1 279 ? 12.831 0.582 -38.822 1.00 94.44 279 PRO A CA 1
ATOM 2158 C C . PRO A 1 279 ? 13.267 -0.890 -38.905 1.00 94.44 279 PRO A C 1
ATOM 2160 O O . PRO A 1 279 ? 14.396 -1.188 -39.291 1.00 94.44 279 PRO A O 1
ATOM 2163 N N . GLY A 1 280 ? 12.359 -1.807 -38.561 1.00 91.12 280 GLY A N 1
ATOM 2164 C CA . GLY A 1 280 ? 12.628 -3.250 -38.525 1.00 91.12 280 GLY A CA 1
ATOM 2165 C C . GLY A 1 280 ? 13.198 -3.774 -37.201 1.00 91.12 280 GLY A C 1
ATOM 2166 O O . GLY A 1 280 ? 13.545 -4.950 -37.128 1.00 91.12 280 GLY A O 1
ATOM 2167 N N . GLU A 1 281 ? 13.289 -2.938 -36.164 1.00 92.19 281 GLU A N 1
ATOM 2168 C CA . GLU A 1 281 ? 13.653 -3.366 -34.812 1.00 92.19 281 GLU A CA 1
ATOM 2169 C C . GLU A 1 281 ? 12.645 -4.381 -34.248 1.00 92.19 281 GLU A C 1
ATOM 2171 O O . GLU A 1 281 ? 11.431 -4.247 -34.417 1.00 92.19 281 GLU A O 1
ATOM 2176 N N . LEU A 1 282 ? 13.164 -5.415 -33.581 1.00 91.00 282 LEU A N 1
ATOM 2177 C CA . LEU A 1 282 ? 12.379 -6.469 -32.942 1.00 91.00 282 LEU A CA 1
ATOM 2178 C C . LEU A 1 282 ? 12.567 -6.421 -31.427 1.00 91.00 282 LEU A C 1
ATOM 2180 O O . LEU A 1 282 ? 13.657 -6.133 -30.936 1.00 91.00 282 LEU A O 1
ATOM 2184 N N . PHE A 1 283 ? 11.522 -6.797 -30.691 1.00 90.38 283 PHE A N 1
ATOM 2185 C CA . PHE A 1 283 ? 11.553 -6.899 -29.235 1.00 90.38 283 PHE A CA 1
ATOM 2186 C C . PHE A 1 283 ? 11.684 -8.361 -28.805 1.00 90.38 283 PHE A C 1
ATOM 2188 O O . PHE A 1 283 ? 10.974 -9.235 -29.305 1.00 90.38 283 PHE A O 1
ATOM 2195 N N . GLY A 1 284 ? 12.590 -8.624 -27.864 1.00 90.81 284 GLY A N 1
ATOM 2196 C CA . GLY A 1 284 ? 12.763 -9.937 -27.248 1.00 90.81 284 GLY A CA 1
ATOM 2197 C C . GLY A 1 284 ? 12.086 -10.010 -25.882 1.00 90.81 284 GLY A C 1
ATOM 2198 O O . GLY A 1 284 ? 12.168 -9.071 -25.094 1.00 90.81 284 GLY A O 1
ATOM 2199 N N . ALA A 1 285 ? 11.463 -11.147 -25.580 1.00 91.12 285 ALA A N 1
ATOM 2200 C CA . ALA A 1 285 ? 10.950 -11.464 -24.251 1.00 91.12 285 ALA A CA 1
ATOM 2201 C C . ALA A 1 285 ? 11.522 -12.807 -23.788 1.00 91.12 285 ALA A C 1
ATOM 2203 O O . ALA A 1 285 ? 11.558 -13.774 -24.550 1.00 91.12 285 ALA A O 1
ATOM 2204 N N . PHE A 1 286 ? 11.971 -12.872 -22.535 1.00 91.81 286 PHE A N 1
ATOM 2205 C CA . PHE A 1 286 ? 12.492 -14.107 -21.958 1.00 91.81 286 PHE A CA 1
ATOM 2206 C C . PHE A 1 286 ? 11.353 -14.978 -21.427 1.00 91.81 286 PHE A C 1
ATOM 2208 O O . PHE A 1 286 ? 10.537 -14.523 -20.626 1.00 91.81 286 PHE A O 1
ATOM 2215 N N . VAL A 1 287 ? 11.346 -16.253 -21.819 1.00 89.56 287 VAL A N 1
ATOM 2216 C CA . VAL A 1 287 ? 10.520 -17.288 -21.189 1.00 89.56 287 VAL A CA 1
ATOM 2217 C C . VAL A 1 287 ? 11.389 -18.001 -20.160 1.00 89.56 287 VAL A C 1
ATOM 2219 O O . VAL A 1 287 ? 12.338 -18.698 -20.512 1.00 89.56 287 VAL A O 1
ATOM 2222 N N . VAL A 1 288 ? 11.098 -17.777 -18.881 1.00 90.88 288 VAL A N 1
ATOM 2223 C CA . VAL A 1 288 ? 11.888 -18.304 -17.760 1.00 90.88 288 VAL A CA 1
ATOM 2224 C C . VAL A 1 288 ? 11.211 -19.514 -17.121 1.00 90.88 288 VAL A C 1
ATOM 2226 O O . VAL A 1 288 ? 9.989 -19.656 -17.168 1.00 90.88 288 VAL A O 1
ATOM 2229 N N . THR A 1 289 ? 12.006 -20.387 -16.500 1.00 91.00 289 THR A N 1
ATOM 2230 C CA . THR A 1 289 ? 11.477 -21.536 -15.755 1.00 91.00 289 THR A CA 1
ATOM 2231 C C . THR A 1 289 ? 10.591 -21.084 -14.592 1.00 91.00 289 THR A C 1
ATOM 2233 O O . THR A 1 289 ? 10.931 -20.162 -13.851 1.00 91.00 289 THR A O 1
ATOM 2236 N N . THR A 1 290 ? 9.464 -21.768 -14.401 1.00 89.06 290 THR A N 1
ATOM 2237 C CA . THR A 1 290 ? 8.577 -21.583 -13.242 1.00 89.06 290 THR A CA 1
ATOM 2238 C C . THR A 1 290 ? 8.903 -22.541 -12.094 1.00 89.06 290 THR A C 1
ATOM 2240 O O . THR A 1 290 ? 8.249 -22.495 -11.053 1.00 89.06 290 THR A O 1
ATOM 2243 N N . ILE A 1 291 ? 9.890 -23.427 -12.274 1.00 90.31 291 ILE A N 1
ATOM 2244 C CA . ILE A 1 291 ? 10.321 -24.425 -11.288 1.00 90.31 291 ILE A CA 1
ATOM 2245 C C . ILE A 1 291 ? 11.813 -24.282 -10.981 1.00 90.31 291 ILE A C 1
ATOM 2247 O O . ILE A 1 291 ? 12.601 -23.893 -11.842 1.00 90.31 291 ILE A O 1
ATOM 2251 N N . GLY A 1 292 ? 12.206 -24.623 -9.751 1.00 90.88 292 GLY A N 1
ATOM 2252 C CA . GLY A 1 292 ? 13.600 -24.514 -9.308 1.00 90.88 292 GLY A CA 1
ATOM 2253 C C . GLY A 1 292 ? 14.542 -25.544 -9.942 1.00 90.88 292 GLY A C 1
ATOM 2254 O O . GLY A 1 292 ? 15.672 -25.207 -10.275 1.00 90.88 292 GLY A O 1
ATOM 2255 N N . GLN A 1 293 ? 14.085 -26.785 -10.136 1.00 93.31 293 GLN A N 1
ATOM 2256 C CA . GLN A 1 293 ? 14.861 -27.855 -10.768 1.00 93.31 293 GLN A CA 1
ATOM 2257 C C . GLN A 1 293 ? 13.937 -28.758 -11.592 1.00 93.31 293 GLN A C 1
ATOM 2259 O O . GLN A 1 293 ? 12.921 -29.233 -11.088 1.00 93.31 293 GLN A O 1
ATOM 2264 N N . GLY A 1 294 ? 14.304 -29.018 -12.846 1.00 91.12 294 GLY A N 1
ATOM 2265 C CA . GLY A 1 294 ? 13.589 -29.942 -13.724 1.00 91.12 294 GLY A CA 1
ATOM 2266 C C . GLY A 1 294 ? 14.249 -30.064 -15.095 1.00 91.12 294 GLY A C 1
ATOM 2267 O O . GLY A 1 294 ? 15.127 -29.275 -15.436 1.00 91.12 294 GLY A O 1
ATOM 2268 N N . ASN A 1 295 ? 13.818 -31.061 -15.868 1.00 92.44 295 ASN A N 1
ATOM 2269 C CA . ASN A 1 295 ? 14.248 -31.267 -17.252 1.00 92.44 295 ASN A CA 1
ATOM 2270 C C . ASN A 1 295 ? 13.160 -30.768 -18.210 1.00 92.44 295 ASN A C 1
ATOM 2272 O O . ASN A 1 295 ? 11.972 -30.976 -17.958 1.00 92.44 295 ASN A O 1
ATOM 2276 N N . ILE A 1 296 ? 13.561 -30.155 -19.323 1.00 91.81 296 ILE A N 1
ATOM 2277 C CA . ILE A 1 296 ? 12.634 -29.720 -20.373 1.00 91.81 296 ILE A CA 1
ATOM 2278 C C . ILE A 1 296 ? 12.193 -30.954 -21.167 1.00 91.81 296 ILE A C 1
ATOM 2280 O O . ILE A 1 296 ? 13.016 -31.611 -21.798 1.00 91.81 296 ILE A O 1
ATOM 2284 N N . SER A 1 297 ? 10.900 -31.280 -21.128 1.00 92.38 297 SER A N 1
ATOM 2285 C CA . SER A 1 297 ? 10.329 -32.389 -21.906 1.00 92.38 297 SER A CA 1
ATOM 2286 C C . SER A 1 297 ? 9.912 -31.962 -23.312 1.00 92.38 297 SER A C 1
ATOM 2288 O O . SER A 1 297 ? 10.107 -32.706 -24.269 1.00 92.38 297 SER A O 1
ATOM 2290 N N . ASN A 1 298 ? 9.325 -30.773 -23.437 1.00 90.69 298 ASN A N 1
ATOM 2291 C CA . ASN A 1 298 ? 8.849 -30.208 -24.691 1.00 90.69 298 ASN A CA 1
ATOM 2292 C C . ASN A 1 298 ? 8.810 -28.673 -24.597 1.00 90.69 298 ASN A C 1
ATOM 2294 O O . ASN A 1 298 ? 8.619 -28.124 -23.512 1.00 90.69 298 ASN A O 1
ATOM 2298 N N . MET A 1 299 ? 8.941 -27.996 -25.737 1.00 89.81 299 MET A N 1
ATOM 2299 C CA . MET A 1 299 ? 8.720 -26.558 -25.892 1.00 89.81 299 MET A CA 1
ATOM 2300 C C . MET A 1 299 ? 7.771 -26.339 -27.075 1.00 89.81 299 MET A C 1
ATOM 2302 O O . MET A 1 299 ? 8.141 -26.617 -28.212 1.00 89.81 299 MET A O 1
ATOM 2306 N N . ASP A 1 300 ? 6.556 -25.850 -26.814 1.00 90.56 300 ASP A N 1
ATOM 2307 C CA . ASP A 1 300 ? 5.563 -25.529 -27.849 1.00 90.56 300 ASP A CA 1
ATOM 2308 C C . ASP A 1 300 ? 5.346 -24.013 -27.921 1.00 90.56 300 ASP A C 1
ATOM 2310 O O . ASP A 1 300 ? 4.997 -23.380 -26.925 1.00 90.56 300 ASP A O 1
ATOM 2314 N N . SER A 1 301 ? 5.561 -23.434 -29.101 1.00 90.06 301 SER A N 1
ATOM 2315 C CA . SER A 1 301 ? 5.423 -22.000 -29.374 1.00 90.06 301 SER A CA 1
ATOM 2316 C C . SER A 1 301 ? 4.295 -21.661 -30.349 1.00 90.06 301 SER A C 1
ATOM 2318 O O . SER A 1 301 ? 4.173 -20.508 -30.762 1.00 90.06 301 SER A O 1
ATOM 2320 N N . LYS A 1 302 ? 3.430 -22.622 -30.708 1.00 91.12 302 LYS A N 1
ATOM 2321 C CA . LYS A 1 302 ? 2.341 -22.408 -31.682 1.00 91.12 302 LYS A CA 1
ATOM 2322 C C . LYS A 1 302 ? 1.409 -21.258 -31.312 1.00 91.12 302 LYS A C 1
ATOM 2324 O O . LYS A 1 302 ? 1.051 -20.465 -32.179 1.00 91.12 302 LYS A O 1
ATOM 2329 N N . GLU A 1 303 ? 1.025 -21.157 -30.042 1.00 90.12 303 GLU A N 1
ATOM 2330 C CA . GLU A 1 303 ? 0.143 -20.085 -29.571 1.00 90.12 303 GLU A CA 1
ATOM 2331 C C . GLU A 1 303 ? 0.829 -18.716 -29.671 1.00 90.12 303 GLU A C 1
ATOM 2333 O O . GLU A 1 303 ? 0.242 -17.768 -30.186 1.00 90.12 303 GLU A O 1
ATOM 2338 N N . ALA A 1 304 ? 2.106 -18.631 -29.286 1.00 87.62 304 ALA A N 1
ATOM 2339 C CA . ALA A 1 304 ? 2.888 -17.399 -29.383 1.00 87.62 304 ALA A CA 1
ATOM 2340 C C . ALA A 1 304 ? 3.089 -16.947 -30.842 1.00 87.62 304 ALA A C 1
ATOM 2342 O O . ALA A 1 304 ? 2.946 -15.762 -31.145 1.00 87.62 304 ALA A O 1
ATOM 2343 N N . LEU A 1 305 ? 3.354 -17.883 -31.761 1.00 89.25 305 LEU A N 1
ATOM 2344 C CA . LEU A 1 305 ? 3.420 -17.610 -33.204 1.00 89.25 305 LEU A CA 1
ATOM 2345 C C . LEU A 1 305 ? 2.081 -17.076 -33.739 1.00 89.25 305 LEU A C 1
ATOM 2347 O O . LEU A 1 305 ? 2.065 -16.151 -34.548 1.00 89.25 305 LEU A O 1
ATOM 2351 N N . GLY A 1 306 ? 0.956 -17.605 -33.247 1.00 90.12 306 GLY A N 1
ATOM 2352 C CA . GLY A 1 306 ? -0.386 -17.123 -33.592 1.00 90.12 306 GLY A CA 1
ATOM 2353 C C . GLY A 1 306 ? -0.693 -15.701 -33.103 1.00 90.12 306 GLY A C 1
ATOM 2354 O O . GLY A 1 306 ? -1.541 -15.029 -33.686 1.00 90.12 306 GLY A O 1
ATOM 2355 N N . LEU A 1 307 ? 0.015 -15.226 -32.073 1.00 87.00 307 LEU A N 1
ATOM 2356 C CA . LEU A 1 307 ? -0.124 -13.884 -31.494 1.00 87.00 307 LEU A CA 1
ATOM 2357 C C . LEU A 1 307 ? 0.842 -12.848 -32.097 1.00 87.00 307 LEU A C 1
ATOM 2359 O O . LEU A 1 307 ? 0.858 -11.702 -31.651 1.00 87.00 307 LEU A O 1
ATOM 2363 N N . GLY A 1 308 ? 1.630 -13.223 -33.110 1.00 85.94 308 GLY A N 1
ATOM 2364 C CA . GLY A 1 308 ? 2.543 -12.311 -33.808 1.00 85.94 308 GLY A CA 1
ATOM 2365 C C . GLY A 1 308 ? 4.011 -12.400 -33.380 1.00 85.94 308 GLY A C 1
ATOM 2366 O O . GLY A 1 308 ? 4.802 -11.538 -33.759 1.00 85.94 308 GLY A O 1
ATOM 2367 N N . MET A 1 309 ? 4.410 -13.432 -32.626 1.00 88.62 309 MET A N 1
ATOM 2368 C CA . MET A 1 309 ? 5.830 -13.736 -32.416 1.00 88.62 309 MET A CA 1
ATOM 2369 C C . MET A 1 309 ? 6.491 -14.118 -33.751 1.00 88.62 309 MET A C 1
ATOM 2371 O O . MET A 1 309 ? 5.966 -14.945 -34.492 1.00 88.62 309 MET A O 1
ATOM 2375 N N . VAL A 1 310 ? 7.666 -13.553 -34.039 1.00 88.50 310 VAL A N 1
ATOM 2376 C CA . VAL A 1 310 ? 8.396 -13.784 -35.304 1.00 88.50 310 VAL A CA 1
ATOM 2377 C C . VAL A 1 310 ? 9.482 -14.859 -35.222 1.00 88.50 310 VAL A C 1
ATOM 2379 O O . VAL A 1 310 ? 9.794 -15.473 -36.239 1.00 88.50 310 VAL A O 1
ATOM 2382 N N . ALA A 1 311 ? 10.061 -15.113 -34.045 1.00 87.31 311 ALA A N 1
ATOM 2383 C CA . ALA A 1 311 ? 11.098 -16.131 -33.867 1.00 87.31 311 ALA A CA 1
ATOM 2384 C C . ALA A 1 311 ? 11.176 -16.627 -32.415 1.00 87.31 311 ALA A C 1
ATOM 2386 O O . ALA A 1 311 ? 10.895 -15.877 -31.483 1.00 87.31 311 ALA A O 1
ATOM 2387 N N . GLN A 1 312 ? 11.611 -17.877 -32.235 1.00 88.69 312 GLN A N 1
ATOM 2388 C CA . GLN A 1 312 ? 11.970 -18.461 -30.941 1.00 88.69 312 GLN A CA 1
ATOM 2389 C C . GLN A 1 312 ? 13.476 -18.740 -30.922 1.00 88.69 312 GLN A C 1
ATOM 2391 O O . GLN A 1 312 ? 13.997 -19.373 -31.840 1.00 88.69 312 GLN A O 1
ATOM 2396 N N . LEU A 1 313 ? 14.165 -18.293 -29.871 1.00 88.25 313 LEU A N 1
ATOM 2397 C CA . LEU A 1 313 ? 15.589 -18.547 -29.646 1.00 88.25 313 LEU A CA 1
ATOM 2398 C C . LEU A 1 313 ? 15.752 -19.433 -28.407 1.00 88.25 313 LEU A C 1
ATOM 2400 O O . LEU A 1 313 ? 15.179 -19.139 -27.359 1.00 88.25 313 LEU A O 1
ATOM 2404 N N . THR A 1 314 ? 16.525 -20.511 -28.523 1.00 86.44 314 THR A N 1
ATOM 2405 C CA . THR A 1 314 ? 16.837 -21.439 -27.424 1.00 86.44 314 THR A CA 1
ATOM 2406 C C . THR A 1 314 ? 18.347 -21.624 -27.348 1.00 86.44 314 THR A C 1
ATOM 2408 O O . THR A 1 314 ? 18.977 -21.800 -28.392 1.00 86.44 314 THR A O 1
ATOM 2411 N N . PHE A 1 315 ? 18.906 -21.584 -26.140 1.00 72.75 315 PHE A N 1
ATOM 2412 C CA . PHE A 1 315 ? 20.335 -21.760 -25.869 1.00 72.75 315 PHE A CA 1
ATOM 2413 C C . PHE A 1 315 ? 20.587 -23.068 -25.124 1.00 72.75 315 PHE A C 1
ATOM 2415 O O . PHE A 1 315 ? 19.697 -23.461 -24.333 1.00 72.75 315 PHE A O 1
#

Foldseek 3Di:
DFDDDDPDDDPDDDDPLPPVQLQDFDPPPHTDGRVNHDLVNLLVVLVVCCVDPVSVCSPVVSQVSVCQQNDDDPFCAPDRGDGHGCKGKDKAFDADLPLQQAGADQIFIAMDNQDPPGGTLNQLSVLRHRDHLPDPVSLVVSLVSLLVSGHGDDDPPHDDNVVSSVSSSLSVLLVSLVSNLVSPPDDDDPPPVVVVVPPVPPDPPDPPRQQRNACSCPPPDDPVRNVSNDDPDDDDDDDDDDDDDDPVPPPPRPPDPDPCPVVVVVVVDDDPVNDDDDVPDDDDDDDDDPDPDDDDPDDDCVVVVVVPDDDDDDD

Nearest PDB structures (foldseek):
  7px0-assembly2_D  TM=7.728E-01  e=3.430E-12  Drosophila melanogaster
  7px0-assembly1_B  TM=7.518E-01  e=1.747E-12  Drosophila melanogaster
  7px0-assembly1_A  TM=7.493E-01  e=7.126E-12  Drosophila melanogaster
  7px0-assembly2_C  TM=7.487E-01  e=3.441E-11  Drosophila melanogaster

Organism: Timema genevievae (NCBI:txid629358)

Secondary structure (DSSP, 8-state):
---PPPSS--S-----TT-SGGG-EE-SSS-EE-TT--HHHHHHHHHHHTTSGGGTHHHHHHHHHHHHTTS-S--B-SSSSSS--SBEEEEE-PBPTTTT-BB-S--EEEEESS-SS--B-HHHHHHHTTSBTT-HHHHHHHHHHHHHH------TTSPPHHHHHHHHHHHHHHHHHHHHHHHTSSS--SSHHHHGGGTTTS-TT-TTSGGGTTSS-TTSS-GGGGGGSS----PPP---------GGGTTTT--PPPTTHHHHHHT-S--GGGSPPPTT---------SSSS--------HHHHHTT-------

InterPro domains:
  IPR005107 CO dehydrogenase flavoprotein, C-terminal [PF03450] (76-174)
  IPR005107 CO dehydrogenase flavoprotein, C-terminal [SM01092] (73-183)
  IPR016208 Aldehyde oxidase/xanthine dehydrogenase-like [PTHR45444] (78-307)
  IPR036318 FAD-binding, type PCMH-like superfamily [SSF56176] (6-76)
  IPR036683 CO dehydrogenase flavoprotein, C-terminal domain superfamily [SSF55447] (76-179)
  IPR036856 Aldehyde oxidase/xanthine dehydrogenase, a/b hammerhead superfamily [SSF54665] (228-307)

pLDDT: mean 75.05, std 19.06, range [29.75, 96.44]

Solvent-accessible surface area (backbone atoms only — not comparable to full-atom values): 20253 Å² total; per-residue (Å²): 98,75,90,73,86,73,94,68,84,77,95,73,87,84,88,62,85,84,45,64,76,34,52,42,73,47,73,76,98,52,82,41,74,24,88,63,54,50,73,66,61,51,32,56,49,20,55,60,45,29,76,38,84,91,36,43,67,32,38,58,51,22,45,26,54,62,17,66,68,60,67,51,56,70,53,50,40,96,41,89,52,85,51,76,49,52,35,36,59,49,78,46,72,48,62,43,90,82,64,66,40,25,24,73,44,79,37,48,43,34,40,14,57,42,36,98,83,54,47,63,47,59,69,38,25,61,66,42,48,73,36,36,72,75,39,66,70,49,48,52,52,40,51,53,44,41,56,74,69,58,70,46,60,84,52,91,92,58,76,56,37,70,55,47,51,51,48,53,52,48,52,53,58,55,47,56,57,52,56,56,58,70,56,53,89,59,94,81,68,77,71,60,69,68,63,58,69,73,69,75,80,77,65,96,83,58,91,84,67,70,28,51,83,31,51,84,47,82,87,84,54,66,78,93,39,35,76,51,46,57,80,90,77,82,72,85,88,82,86,87,87,87,82,86,72,55,81,89,54,55,73,80,57,52,92,69,75,64,84,59,51,62,34,59,75,72,67,68,56,80,50,86,87,65,57,77,87,56,95,88,69,79,87,87,80,88,87,72,81,94,63,96,78,85,80,88,86,80,87,87,55,66,70,51,46,75,74,70,53,88,80,84,89,86,133